Protein AF-A0A4Y2ULQ8-F1 (afdb_monomer_lite)

Secondary structure (DSSP, 8-state):
-HHHHHHHHHHHHHHHHTT--HHHHHHHHHHHHHHTTSS-HHHHHHHHHHHHHHHHHHHHH----HHHHHHHHH-TTT-----GGG---PPPPSSPPPP-PPPPPPPTT-----EEEE----EETTB-TTBBS--SSSS--BGGG-B-SSGGGBPPBTB-SSS--EEHHHHHHHHHHHHHH---SEEEE----S-S-TTS--HHHHHHHHHHHHHHHHHHSTT--EEE---SSSSSS---

Organism: Araneus ventricosus (NCBI:txid182803)

InterPro domains:
  IPR004843 Calcineurin-like, phosphoesterase domain [PF00149] (113-234)
  IPR008139 Saposin B type domain [PS50015] (1-82)
  IPR008139 Saposin B type domain [SM00741] (1-78)
  IPR011001 Saposin-like [SSF47862] (1-73)
  IPR029052 Metallo-dependent phosphatase-like [G3DSA:3.60.21.10] (111-240)
  IPR029052 Metallo-dependent phosphatase-like [SSF56300] (111-235)

pLDDT: mean 92.87, std 6.06, range [46.66, 98.69]

Sequence (240 aa):
MCFVCKFGIALLQHFVETEKPKEEIAHIAYTICSTLKLDSDRVCAGIINLFQDEMMYIFKRTTLGPQEVCGVLMGNECARITSPLHNWTVPLMAFPKPPVQRVLEPLKGAPTLRVLQLSDTHLDPYYLEGANADCKELMCCRIADGPAPTPAQAAGKWGDYRNCDTPLRTLENMLRHITSRHKIDYVLWTGDIPPHDVWNTTKAEQARVLHLVSKILAKHLPGIPVYPALGNHESARINR

Foldseek 3Di:
DLVCQQVLQVVLLVCLVVVPDLVVNLVVQLCCCVVVCVDDSLLSNLLSVLCSVVVSVDSVPDPQHSQQVSCQVPNPVNHDDDDPVVDDDDDDDPDPDDDDDDDDDDDVPPDDAAEAEAEQQAEDQFADFQAFQPLRHQATRGPVRGGHPDPVRTAHPQGDPGRYHGYPVNVLVVLQVDLVPDDHQAYEYEENQHHPSLSDFDLVRLVVSVVVVVVSCCVSVPPHYYDYHYDQNSDSHGDD

Structure (mmCIF, N/CA/C/O backbone):
data_AF-A0A4Y2ULQ8-F1
#
_entry.id   AF-A0A4Y2ULQ8-F1
#
loop_
_atom_site.group_PDB
_atom_site.id
_atom_site.type_symbol
_atom_site.label_atom_id
_atom_site.label_alt_id
_atom_site.label_comp_id
_atom_site.label_asym_id
_atom_site.label_entity_id
_atom_site.label_seq_id
_atom_site.pdbx_PDB_ins_code
_atom_site.Cartn_x
_atom_site.Cartn_y
_atom_site.Cartn_z
_atom_site.occupancy
_atom_site.B_iso_or_equiv
_atom_site.auth_seq_id
_atom_site.auth_comp_id
_atom_site.auth_asym_id
_atom_site.auth_atom_id
_atom_site.pdbx_PDB_model_num
ATOM 1 N N . MET A 1 1 ? 23.207 0.949 -4.967 1.00 77.88 1 MET A N 1
ATOM 2 C CA . MET A 1 1 ? 21.818 1.007 -5.470 1.00 77.88 1 MET A CA 1
ATOM 3 C C . MET A 1 1 ? 21.593 2.147 -6.478 1.00 77.88 1 MET A C 1
ATOM 5 O O . MET A 1 1 ? 21.206 1.855 -7.598 1.00 77.88 1 MET A O 1
ATOM 9 N N . CYS A 1 2 ? 21.928 3.413 -6.175 1.00 86.94 2 CYS A N 1
ATOM 10 C CA . CYS A 1 2 ? 21.721 4.534 -7.118 1.00 86.94 2 CYS A CA 1
ATOM 11 C C . CYS A 1 2 ? 22.416 4.377 -8.491 1.00 86.94 2 CYS A C 1
ATOM 13 O O . CYS A 1 2 ? 21.803 4.625 -9.526 1.00 86.94 2 CYS A O 1
ATOM 15 N N . PHE A 1 3 ? 23.679 3.929 -8.524 1.00 88.50 3 PHE A N 1
ATOM 16 C CA . PHE A 1 3 ? 24.394 3.669 -9.785 1.00 88.50 3 PHE A CA 1
ATOM 17 C C . PHE A 1 3 ? 23.678 2.627 -10.654 1.00 88.50 3 PHE A C 1
ATOM 19 O O . PHE A 1 3 ? 23.500 2.843 -11.848 1.00 88.50 3 PHE A O 1
ATOM 26 N N . VAL A 1 4 ? 23.220 1.535 -10.033 1.00 85.12 4 VAL A N 1
ATOM 27 C CA . VAL A 1 4 ? 22.487 0.456 -10.710 1.00 85.12 4 VAL A CA 1
ATOM 28 C C . VAL A 1 4 ? 21.189 0.990 -11.311 1.00 85.12 4 VAL A C 1
ATOM 30 O O . VAL A 1 4 ? 20.904 0.692 -12.464 1.00 85.12 4 VAL A O 1
ATOM 33 N N . CYS A 1 5 ? 20.461 1.848 -10.584 1.00 86.88 5 CYS A N 1
ATOM 34 C CA . CYS A 1 5 ? 19.285 2.528 -11.127 1.00 86.88 5 CYS A CA 1
ATOM 35 C C . CYS A 1 5 ? 19.643 3.358 -12.366 1.00 86.88 5 CYS A C 1
ATOM 37 O O . CYS A 1 5 ? 19.073 3.144 -13.430 1.00 86.88 5 CYS A O 1
ATOM 39 N N . LYS A 1 6 ? 20.619 4.273 -12.262 1.00 91.00 6 LYS A N 1
ATOM 40 C CA . LYS A 1 6 ? 20.966 5.179 -13.372 1.00 91.00 6 LYS A CA 1
ATOM 41 C C . LYS A 1 6 ? 21.426 4.412 -14.610 1.00 91.00 6 LYS A C 1
ATOM 43 O O . LYS A 1 6 ? 21.016 4.739 -15.718 1.00 91.00 6 LYS A O 1
ATOM 48 N N . PHE A 1 7 ? 22.247 3.384 -14.416 1.00 89.88 7 PHE A N 1
ATOM 49 C CA . PHE A 1 7 ? 22.687 2.513 -15.499 1.00 89.88 7 PHE A CA 1
ATOM 50 C C . PHE A 1 7 ? 21.511 1.750 -16.124 1.00 89.88 7 PHE A C 1
ATOM 52 O O . PHE A 1 7 ? 21.365 1.750 -17.343 1.00 89.88 7 PHE A O 1
ATOM 59 N N . GLY A 1 8 ? 20.644 1.156 -15.299 1.00 87.19 8 GLY A N 1
ATOM 60 C CA . GLY A 1 8 ? 19.470 0.418 -15.765 1.00 87.19 8 GLY A CA 1
ATOM 61 C C . GLY A 1 8 ? 18.499 1.288 -16.563 1.00 87.19 8 GLY A C 1
ATOM 62 O O . GLY A 1 8 ? 18.050 0.873 -17.628 1.00 87.19 8 GLY A O 1
ATOM 63 N N . ILE A 1 9 ? 18.226 2.515 -16.103 1.00 89.81 9 ILE A N 1
ATOM 64 C CA . ILE A 1 9 ? 17.365 3.457 -16.830 1.00 89.81 9 ILE A CA 1
ATOM 65 C C . ILE A 1 9 ? 18.010 3.903 -18.144 1.00 89.81 9 ILE A C 1
ATOM 67 O O . ILE A 1 9 ? 17.333 3.893 -19.166 1.00 89.81 9 ILE A O 1
ATOM 71 N N . ALA A 1 10 ? 19.306 4.229 -18.154 1.00 90.50 10 ALA A N 1
ATOM 72 C CA . ALA A 1 10 ? 20.002 4.599 -19.389 1.00 90.50 10 ALA A CA 1
ATOM 73 C C . ALA A 1 10 ? 19.959 3.468 -20.432 1.00 90.50 10 ALA A C 1
ATOM 75 O O . ALA A 1 10 ? 19.733 3.712 -21.616 1.00 90.50 10 ALA A O 1
ATOM 76 N N . LEU A 1 11 ? 20.131 2.221 -19.983 1.00 88.94 11 LEU A N 1
ATOM 77 C CA . LEU A 1 11 ? 20.038 1.044 -20.841 1.00 88.94 11 LEU A CA 1
ATOM 78 C C . LEU A 1 11 ? 18.615 0.849 -21.388 1.00 88.94 11 LEU A C 1
ATOM 80 O O . LEU A 1 11 ? 18.445 0.610 -22.582 1.00 88.94 11 LEU A O 1
ATOM 84 N N . LEU A 1 12 ? 17.595 0.996 -20.536 1.00 87.56 12 LEU A N 1
ATOM 85 C CA . LEU A 1 12 ? 16.192 0.917 -20.947 1.00 87.56 12 LEU A CA 1
ATOM 86 C C . LEU A 1 12 ? 15.851 1.988 -21.990 1.00 87.56 12 LEU A C 1
ATOM 88 O O . LEU A 1 12 ? 15.231 1.671 -23.000 1.00 87.56 12 LEU A O 1
ATOM 92 N N . GLN A 1 13 ? 16.289 3.232 -21.784 1.00 88.81 13 GLN A N 1
ATOM 93 C CA . GLN A 1 13 ? 16.086 4.315 -22.748 1.00 88.81 13 GLN A CA 1
ATOM 94 C C . GLN A 1 13 ? 16.709 3.992 -24.101 1.00 88.81 13 GLN A C 1
ATOM 96 O O . GLN A 1 13 ? 16.024 4.076 -25.114 1.00 88.81 13 GLN A O 1
ATOM 101 N N . HIS A 1 14 ? 17.961 3.529 -24.111 1.00 90.44 14 HIS A N 1
ATOM 102 C CA . HIS A 1 14 ? 18.630 3.122 -25.342 1.00 90.44 14 HIS A CA 1
ATOM 103 C C . HIS A 1 14 ? 17.848 2.034 -26.094 1.00 90.44 14 HIS A C 1
ATOM 105 O O . HIS A 1 14 ? 17.723 2.080 -27.317 1.00 90.44 14 HIS A O 1
ATOM 111 N N . PHE A 1 15 ? 17.276 1.062 -25.380 1.00 90.31 15 PHE A N 1
ATOM 112 C CA . PHE A 1 15 ? 16.458 0.020 -25.999 1.00 90.31 15 PHE A CA 1
ATOM 113 C C . PHE A 1 15 ? 15.126 0.535 -26.547 1.00 90.31 15 PHE A C 1
ATOM 115 O O . PHE A 1 15 ? 14.694 0.087 -27.608 1.00 90.31 15 PHE A O 1
ATOM 122 N N . VAL A 1 16 ? 14.488 1.483 -25.859 1.00 87.81 16 VAL A N 1
ATOM 123 C CA . VAL A 1 16 ? 13.258 2.127 -26.339 1.00 87.81 16 VAL A CA 1
ATOM 124 C C . VAL A 1 16 ? 13.538 2.970 -27.587 1.00 87.81 16 VAL A C 1
ATOM 126 O O . VAL A 1 16 ? 12.786 2.880 -28.553 1.00 87.81 16 VAL A O 1
ATOM 129 N N . GLU A 1 17 ? 14.626 3.743 -27.592 1.00 88.25 17 GLU A N 1
ATOM 130 C CA . GLU A 1 17 ? 15.050 4.596 -28.715 1.00 88.25 17 GLU A CA 1
ATOM 131 C C . GLU A 1 17 ? 15.463 3.792 -29.953 1.00 88.25 17 GLU A C 1
ATOM 133 O O . GLU A 1 17 ? 15.241 4.229 -31.078 1.00 88.25 17 GLU A O 1
ATOM 138 N N . THR A 1 18 ? 16.037 2.604 -29.755 1.00 90.75 18 THR A N 1
ATOM 139 C CA . THR A 1 18 ? 16.396 1.672 -30.840 1.00 90.75 18 THR A CA 1
ATOM 140 C C . THR A 1 18 ? 15.244 0.749 -31.252 1.00 90.75 18 THR A C 1
ATOM 142 O O . THR A 1 18 ? 15.464 -0.205 -31.995 1.00 90.75 18 THR A O 1
ATOM 145 N N . GLU A 1 19 ? 14.023 1.027 -30.777 1.00 89.81 19 GLU A N 1
ATOM 146 C CA . GLU A 1 19 ? 12.791 0.288 -31.081 1.00 89.81 19 GLU A CA 1
ATOM 147 C C . GLU A 1 19 ? 12.891 -1.228 -30.845 1.00 89.81 19 GLU A C 1
ATOM 149 O O . GLU A 1 19 ? 12.269 -2.030 -31.549 1.00 89.81 19 GLU A O 1
ATOM 154 N N . LYS A 1 20 ? 13.650 -1.650 -29.824 1.00 91.44 20 LYS A N 1
ATOM 155 C CA . LYS A 1 20 ? 13.721 -3.070 -29.474 1.00 91.44 20 LYS A CA 1
ATOM 156 C C . LYS A 1 20 ? 12.337 -3.617 -29.097 1.00 91.44 20 LYS A C 1
ATOM 158 O O . LYS A 1 20 ? 11.563 -2.924 -28.424 1.00 91.44 20 LYS A O 1
ATOM 163 N N . PRO A 1 21 ? 12.024 -4.873 -29.472 1.00 92.06 21 PRO A N 1
ATOM 164 C CA . PRO A 1 21 ? 10.795 -5.531 -29.050 1.00 92.06 21 PRO A CA 1
ATOM 165 C C . PRO A 1 21 ? 10.660 -5.531 -27.526 1.00 92.06 21 PRO A C 1
ATOM 167 O O . PRO A 1 21 ? 11.628 -5.769 -26.800 1.00 92.06 21 PRO A O 1
ATOM 170 N N . LYS A 1 22 ? 9.441 -5.301 -27.034 1.00 90.00 22 LYS A N 1
ATOM 171 C CA . LYS A 1 22 ? 9.144 -5.254 -25.594 1.00 90.00 22 LYS A CA 1
ATOM 172 C C . LYS A 1 22 ? 9.565 -6.548 -24.896 1.00 90.00 22 LYS A C 1
ATOM 174 O O . LYS A 1 22 ? 10.113 -6.511 -23.801 1.00 90.00 22 LYS A O 1
ATOM 179 N N . GLU A 1 23 ? 9.334 -7.676 -25.551 1.00 91.88 23 GLU A N 1
ATOM 180 C CA . GLU A 1 23 ? 9.640 -9.013 -25.055 1.00 91.88 23 GLU A CA 1
ATOM 181 C C . GLU A 1 23 ? 11.154 -9.201 -24.863 1.00 91.88 23 GLU A C 1
ATOM 183 O O . GLU A 1 23 ? 11.585 -9.803 -23.880 1.00 91.88 23 GLU A O 1
ATOM 188 N N . GLU A 1 24 ? 11.972 -8.624 -25.750 1.00 92.81 24 GLU A N 1
ATOM 189 C CA . GLU A 1 24 ? 13.434 -8.640 -25.629 1.00 92.81 24 GLU A CA 1
ATOM 190 C C . GLU A 1 24 ? 13.895 -7.774 -24.447 1.00 92.81 24 GLU A C 1
ATOM 192 O O . GLU A 1 24 ? 14.729 -8.202 -23.648 1.00 92.81 24 GLU A O 1
ATOM 197 N N . ILE A 1 25 ? 13.304 -6.586 -24.277 1.00 91.62 25 ILE A N 1
ATOM 198 C CA . ILE A 1 25 ? 13.587 -5.690 -23.144 1.00 91.62 25 ILE A CA 1
ATOM 199 C C . ILE A 1 25 ? 13.224 -6.366 -21.814 1.00 91.62 25 ILE A C 1
ATOM 201 O O . ILE A 1 25 ? 14.023 -6.347 -20.876 1.00 91.62 25 ILE A O 1
ATOM 205 N N . ALA A 1 26 ? 12.053 -7.002 -21.740 1.00 92.75 26 ALA A N 1
ATOM 206 C CA . ALA A 1 26 ? 11.606 -7.752 -20.570 1.00 92.75 26 ALA A CA 1
ATOM 207 C C . ALA A 1 26 ? 12.563 -8.912 -20.240 1.00 92.75 26 ALA A C 1
ATOM 209 O O . ALA A 1 26 ? 12.948 -9.086 -19.083 1.00 92.75 26 ALA A O 1
ATOM 210 N N . HIS A 1 27 ? 13.013 -9.663 -21.251 1.00 93.31 27 HIS A N 1
ATOM 211 C CA . HIS A 1 27 ? 13.979 -10.747 -21.071 1.00 93.31 27 HIS A CA 1
ATOM 212 C C . HIS A 1 27 ? 15.336 -10.246 -20.547 1.00 93.31 27 HIS A C 1
ATOM 214 O O . HIS A 1 27 ? 15.923 -10.853 -19.646 1.00 93.31 27 HIS A O 1
ATOM 220 N N . ILE A 1 28 ? 15.837 -9.122 -21.069 1.00 91.06 28 ILE A N 1
ATOM 221 C CA . ILE A 1 28 ? 17.086 -8.512 -20.589 1.00 91.06 28 ILE A CA 1
ATOM 222 C C . ILE A 1 28 ? 16.929 -8.044 -19.138 1.00 91.06 28 ILE A C 1
ATOM 224 O O . ILE A 1 28 ? 17.785 -8.349 -18.306 1.00 91.06 28 ILE A O 1
ATOM 228 N N . ALA A 1 29 ? 15.827 -7.364 -18.809 1.00 91.00 29 ALA A N 1
ATOM 229 C CA . ALA A 1 29 ? 15.541 -6.937 -17.441 1.00 91.00 29 ALA A CA 1
ATOM 230 C C . ALA A 1 29 ? 15.490 -8.131 -16.471 1.00 91.00 29 ALA A C 1
ATOM 232 O O . ALA A 1 29 ? 16.064 -8.067 -15.382 1.00 91.00 29 ALA A O 1
ATOM 233 N N . TYR A 1 30 ? 14.878 -9.243 -16.890 1.00 93.62 30 TYR A N 1
ATOM 234 C CA . TYR A 1 30 ? 14.789 -10.467 -16.091 1.00 93.62 30 TYR A CA 1
ATOM 235 C C . TYR A 1 30 ? 16.169 -11.077 -15.867 1.00 93.62 30 TYR A C 1
ATOM 237 O O . TYR A 1 30 ? 16.540 -11.376 -14.732 1.00 93.62 30 TYR A O 1
ATOM 245 N N . THR A 1 31 ? 16.964 -11.171 -16.934 1.00 91.75 31 THR A N 1
ATOM 246 C CA . THR A 1 31 ? 18.334 -11.689 -16.878 1.00 91.75 31 THR A CA 1
ATOM 247 C C . THR A 1 31 ? 19.188 -10.875 -15.908 1.00 91.75 31 THR A C 1
ATOM 249 O O . THR A 1 31 ? 19.909 -11.453 -15.099 1.00 91.75 31 THR A O 1
ATOM 252 N N . ILE A 1 32 ? 19.084 -9.541 -15.938 1.00 89.12 32 ILE A N 1
ATOM 253 C CA . ILE A 1 32 ? 19.795 -8.657 -15.004 1.00 89.12 32 ILE A CA 1
ATOM 254 C C . ILE A 1 32 ? 19.333 -8.914 -13.565 1.00 89.12 32 ILE A C 1
ATOM 256 O O . ILE A 1 32 ? 20.174 -9.087 -12.684 1.00 89.12 32 ILE A O 1
ATOM 260 N N . CYS A 1 33 ? 18.019 -8.967 -13.329 1.00 90.56 33 CYS A N 1
ATOM 261 C CA . CYS A 1 33 ? 17.444 -9.176 -12.000 1.00 90.56 33 CYS A CA 1
ATOM 262 C C . CYS A 1 33 ? 17.912 -10.499 -11.372 1.00 90.56 33 CYS A C 1
ATOM 264 O O . CYS A 1 33 ? 18.443 -10.498 -10.258 1.00 90.56 33 CYS A O 1
ATOM 266 N N . SER A 1 34 ? 17.804 -11.598 -12.126 1.00 90.75 34 SER A N 1
ATOM 267 C CA . SER A 1 34 ? 18.199 -12.941 -11.688 1.00 90.75 34 SER A CA 1
ATOM 268 C C . SER A 1 34 ? 19.723 -13.071 -11.528 1.00 90.75 34 SER A C 1
ATOM 270 O O . SER A 1 34 ? 20.211 -13.509 -10.486 1.00 90.75 34 SER A O 1
ATOM 272 N N . THR A 1 35 ? 20.516 -12.586 -12.496 1.00 89.75 35 THR A N 1
ATOM 273 C CA . THR A 1 35 ? 21.992 -12.694 -12.455 1.00 89.75 35 THR A CA 1
ATOM 274 C C . THR A 1 35 ? 22.602 -11.894 -11.305 1.00 89.75 35 THR A C 1
ATOM 276 O O . THR A 1 35 ? 23.536 -12.358 -10.650 1.00 89.75 35 THR A O 1
ATOM 279 N N . LEU A 1 36 ? 22.078 -10.694 -11.039 1.00 88.00 36 LEU A N 1
ATOM 280 C CA . LEU A 1 36 ? 22.536 -9.851 -9.933 1.00 88.00 36 LEU A CA 1
ATOM 281 C C . LEU A 1 36 ? 21.927 -10.249 -8.583 1.00 88.00 36 LEU A C 1
ATOM 283 O O . LEU A 1 36 ? 22.287 -9.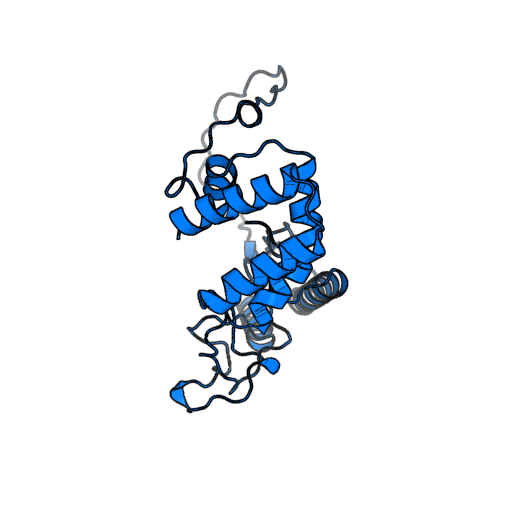644 -7.574 1.00 88.00 36 LEU A O 1
ATOM 287 N N . LYS A 1 37 ? 21.038 -11.254 -8.556 1.00 88.94 37 LYS A N 1
ATOM 288 C CA . LYS A 1 37 ? 20.321 -11.716 -7.361 1.00 88.94 37 LYS A CA 1
ATOM 289 C C . LYS A 1 37 ? 19.643 -10.564 -6.620 1.00 88.94 37 LYS A C 1
ATOM 291 O O . LYS A 1 37 ? 19.793 -10.427 -5.407 1.00 88.94 37 LYS A O 1
ATOM 296 N N . LEU A 1 38 ? 18.955 -9.704 -7.375 1.00 87.62 38 LEU A N 1
ATOM 297 C CA . LEU A 1 38 ? 18.217 -8.584 -6.788 1.00 87.62 38 LEU A CA 1
ATOM 298 C C . LEU A 1 38 ? 17.011 -9.077 -5.985 1.00 87.62 38 LEU A C 1
ATOM 300 O O . LEU A 1 38 ? 16.700 -8.480 -4.961 1.00 87.62 38 LEU A O 1
ATOM 304 N N . ASP A 1 39 ? 16.378 -10.158 -6.445 1.00 91.38 39 ASP A N 1
ATOM 305 C CA . ASP A 1 39 ? 15.346 -10.906 -5.729 1.00 91.38 39 ASP A CA 1
ATOM 306 C C . ASP A 1 39 ? 15.253 -12.340 -6.299 1.00 91.38 39 ASP A C 1
ATOM 308 O O . ASP A 1 39 ? 16.087 -12.737 -7.122 1.00 91.38 39 ASP A O 1
ATOM 312 N N . SER A 1 40 ? 14.266 -13.131 -5.870 1.00 92.69 40 SER A N 1
ATOM 313 C CA . SER A 1 40 ? 14.000 -14.462 -6.415 1.00 92.69 40 SER A CA 1
ATOM 314 C C . SER A 1 40 ? 13.511 -14.402 -7.866 1.00 92.69 40 SER A C 1
ATOM 316 O O . SER A 1 40 ? 12.940 -13.406 -8.320 1.00 92.69 40 SER A O 1
ATOM 318 N N . ASP A 1 41 ? 13.671 -15.505 -8.604 1.00 93.50 41 ASP A N 1
ATOM 319 C CA . ASP A 1 41 ? 13.198 -15.599 -9.992 1.00 93.50 41 ASP A CA 1
ATOM 320 C C . ASP A 1 41 ? 11.697 -15.307 -10.117 1.00 93.50 41 ASP A C 1
ATOM 322 O O . ASP A 1 41 ? 11.267 -14.662 -11.077 1.00 93.50 41 ASP A O 1
ATOM 326 N N . ARG A 1 42 ? 10.905 -15.730 -9.122 1.00 93.75 42 ARG A N 1
ATOM 327 C CA . ARG A 1 42 ? 9.463 -15.474 -9.051 1.00 93.75 42 ARG A CA 1
ATOM 328 C C . ARG A 1 42 ? 9.171 -13.979 -8.964 1.00 93.75 42 ARG A C 1
ATOM 330 O O . ARG A 1 42 ? 8.322 -13.486 -9.707 1.00 93.75 42 ARG A O 1
ATOM 337 N N . VAL A 1 43 ? 9.852 -13.271 -8.067 1.00 94.12 43 VAL A N 1
ATOM 338 C CA . VAL A 1 43 ? 9.643 -11.834 -7.853 1.00 94.12 43 VAL A CA 1
ATOM 339 C C . VAL A 1 43 ? 10.136 -11.039 -9.057 1.00 94.12 43 VAL A C 1
ATOM 341 O O . VAL A 1 43 ? 9.397 -10.204 -9.577 1.00 94.12 43 VAL A O 1
ATOM 344 N N . CYS A 1 44 ? 11.331 -11.352 -9.567 1.00 94.50 44 CYS A N 1
ATOM 345 C CA . CYS A 1 44 ? 11.878 -10.740 -10.778 1.00 94.50 44 CYS A CA 1
ATOM 346 C C . CYS A 1 44 ? 10.909 -10.867 -11.962 1.00 94.50 44 CYS A C 1
ATOM 348 O O . CYS A 1 44 ? 10.576 -9.868 -12.605 1.00 94.50 44 CYS A O 1
ATOM 350 N N . ALA A 1 45 ? 10.419 -12.081 -12.236 1.00 95.00 45 ALA A N 1
ATOM 351 C CA . ALA A 1 45 ? 9.467 -12.319 -13.315 1.00 95.00 45 ALA A CA 1
ATOM 352 C C . ALA A 1 45 ? 8.141 -11.575 -13.087 1.00 95.00 45 ALA A C 1
ATOM 354 O O . ALA A 1 45 ? 7.614 -10.969 -14.021 1.00 95.00 45 ALA A O 1
ATOM 355 N N . GLY A 1 46 ? 7.625 -11.581 -11.853 1.00 94.00 46 GLY A N 1
ATOM 356 C CA . GLY A 1 46 ? 6.376 -10.914 -11.486 1.00 94.00 46 GLY A CA 1
ATOM 357 C C . GLY A 1 46 ? 6.415 -9.401 -11.703 1.00 94.00 46 GLY A C 1
ATOM 358 O O . GLY A 1 46 ? 5.565 -8.861 -12.412 1.00 94.00 46 GLY A O 1
ATOM 359 N N . ILE A 1 47 ? 7.446 -8.723 -11.182 1.00 92.62 47 ILE A N 1
ATOM 360 C CA . ILE A 1 47 ? 7.635 -7.273 -11.361 1.00 92.62 47 ILE A CA 1
ATOM 361 C C . ILE A 1 47 ? 7.714 -6.919 -12.844 1.00 92.62 47 ILE A C 1
ATOM 363 O O . ILE A 1 47 ? 6.999 -6.038 -13.317 1.00 92.62 47 ILE A O 1
ATOM 367 N N . ILE A 1 48 ? 8.564 -7.610 -13.602 1.00 93.38 48 ILE A N 1
ATOM 368 C CA . ILE A 1 48 ? 8.763 -7.288 -15.017 1.00 93.38 48 ILE A CA 1
ATOM 369 C C . ILE A 1 48 ? 7.470 -7.500 -15.792 1.00 93.38 48 ILE A C 1
ATOM 371 O O . ILE A 1 48 ? 7.070 -6.630 -16.564 1.00 93.38 48 ILE A O 1
ATOM 375 N N . ASN A 1 49 ? 6.780 -8.615 -15.548 1.00 92.94 49 ASN A N 1
ATOM 376 C CA . ASN A 1 49 ? 5.530 -8.905 -16.226 1.00 92.94 49 ASN A CA 1
ATOM 377 C C . ASN A 1 49 ? 4.451 -7.851 -15.933 1.00 92.94 49 ASN A C 1
ATOM 379 O O . ASN A 1 49 ? 3.703 -7.477 -16.834 1.00 92.94 49 ASN A O 1
ATOM 383 N N . LEU A 1 50 ? 4.393 -7.360 -14.693 1.00 91.81 50 LEU A N 1
ATOM 384 C CA . LEU A 1 50 ? 3.388 -6.401 -14.245 1.00 91.81 50 LEU A CA 1
ATOM 385 C C . LEU A 1 50 ? 3.637 -4.970 -14.748 1.00 91.81 50 LEU A C 1
ATOM 387 O O . LEU A 1 50 ? 2.670 -4.254 -15.025 1.00 91.81 50 LEU A O 1
ATOM 391 N N . PHE A 1 51 ? 4.905 -4.554 -14.839 1.00 90.50 51 PHE A N 1
ATOM 392 C CA . PHE A 1 51 ? 5.300 -3.167 -15.117 1.00 90.50 51 PHE A CA 1
ATOM 393 C C . PHE A 1 51 ? 5.794 -2.911 -16.546 1.00 90.50 51 PHE A C 1
ATOM 395 O O . PHE A 1 51 ? 5.885 -1.747 -16.938 1.00 90.50 51 PHE A O 1
ATOM 402 N N . GLN A 1 52 ? 6.119 -3.945 -17.333 1.00 90.25 52 GLN A N 1
ATOM 403 C CA . GLN A 1 52 ? 6.687 -3.775 -18.681 1.00 90.25 52 GLN A CA 1
ATOM 404 C C . GLN A 1 52 ? 5.860 -2.835 -19.571 1.00 90.25 52 GLN A C 1
ATOM 406 O O . GLN A 1 52 ? 6.426 -1.961 -20.224 1.00 90.25 52 GLN A O 1
ATOM 411 N N . ASP A 1 53 ? 4.532 -2.959 -19.579 1.00 90.25 53 ASP A N 1
ATOM 412 C CA . ASP A 1 53 ? 3.674 -2.184 -20.480 1.00 90.25 53 ASP A CA 1
ATOM 413 C C . ASP A 1 53 ? 3.641 -0.699 -20.097 1.00 90.25 53 ASP A C 1
ATOM 415 O O . ASP A 1 53 ? 3.794 0.173 -20.954 1.00 90.25 53 ASP A O 1
ATOM 419 N N . GLU A 1 54 ? 3.500 -0.398 -18.806 1.00 88.94 54 GLU A N 1
ATOM 420 C CA . GLU A 1 54 ? 3.497 0.965 -18.272 1.00 88.94 54 GLU A CA 1
ATOM 421 C C . GLU A 1 54 ? 4.850 1.640 -18.443 1.00 88.94 54 GLU A C 1
ATOM 423 O O . GLU A 1 54 ? 4.906 2.800 -18.848 1.00 88.94 54 GLU A O 1
ATOM 428 N N . MET A 1 55 ? 5.938 0.915 -18.183 1.00 87.19 55 MET A N 1
ATOM 429 C CA . MET A 1 55 ? 7.285 1.442 -18.372 1.00 87.19 55 MET A CA 1
ATOM 430 C C . MET A 1 55 ? 7.511 1.797 -19.841 1.00 87.19 55 MET A C 1
ATOM 432 O O . MET A 1 55 ? 7.910 2.922 -20.143 1.00 87.19 55 MET A O 1
ATOM 436 N N . MET A 1 56 ? 7.158 0.906 -20.772 1.00 88.81 56 MET A N 1
ATOM 437 C CA . MET A 1 56 ? 7.251 1.206 -22.203 1.00 88.81 56 MET A CA 1
ATOM 438 C C . MET A 1 56 ? 6.353 2.380 -22.607 1.00 88.81 56 MET A C 1
ATOM 440 O O . MET A 1 56 ? 6.761 3.216 -23.411 1.00 88.81 56 MET A O 1
ATOM 444 N N . TYR A 1 57 ? 5.145 2.477 -22.050 1.00 89.69 57 TYR A N 1
ATOM 445 C CA . TYR A 1 57 ? 4.243 3.598 -22.300 1.00 89.69 57 TYR A CA 1
ATOM 446 C C . TYR A 1 57 ? 4.836 4.937 -21.832 1.00 89.69 57 TYR A C 1
ATOM 448 O O . TYR A 1 57 ? 4.779 5.918 -22.577 1.00 89.69 57 TYR A O 1
ATOM 45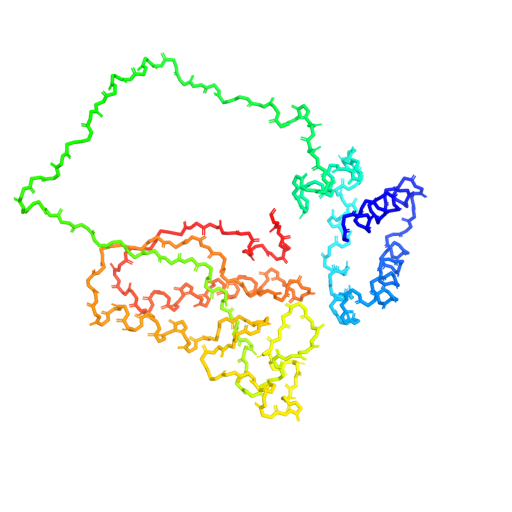6 N N . ILE A 1 58 ? 5.423 4.976 -20.631 1.00 88.38 58 ILE A N 1
ATOM 457 C CA . ILE A 1 58 ? 6.044 6.175 -20.052 1.00 88.38 58 ILE A CA 1
ATOM 458 C C . ILE A 1 58 ? 7.257 6.595 -20.882 1.00 88.38 58 ILE A C 1
ATOM 460 O O . ILE A 1 58 ? 7.310 7.740 -21.333 1.00 88.38 58 ILE A O 1
ATOM 464 N N . PHE A 1 59 ? 8.203 5.690 -21.147 1.00 87.81 59 PHE A N 1
ATOM 465 C CA . PHE A 1 59 ? 9.434 6.031 -21.870 1.00 87.81 59 PHE A CA 1
ATOM 466 C C . PHE A 1 59 ? 9.198 6.394 -23.341 1.00 87.81 59 PHE A C 1
ATOM 468 O O . PHE A 1 59 ? 9.949 7.187 -23.894 1.00 87.81 59 PHE A O 1
ATOM 475 N N . LYS A 1 60 ? 8.122 5.905 -23.971 1.00 87.62 60 LYS A N 1
ATOM 476 C CA . LYS A 1 60 ? 7.727 6.343 -25.324 1.00 87.62 60 LYS A CA 1
ATOM 477 C C . LYS A 1 60 ? 7.108 7.743 -25.370 1.00 87.62 60 LYS A C 1
ATOM 479 O O . LYS A 1 60 ? 6.979 8.311 -26.450 1.00 87.62 60 LYS A O 1
ATOM 484 N N . ARG A 1 61 ? 6.649 8.280 -24.236 1.00 88.69 61 ARG A N 1
ATOM 485 C CA . ARG A 1 61 ? 5.870 9.534 -24.165 1.00 88.69 61 ARG A CA 1
ATOM 486 C C . ARG A 1 61 ? 6.511 10.612 -23.306 1.00 88.69 61 ARG A C 1
ATOM 488 O O . ARG A 1 61 ? 5.965 11.706 -23.197 1.00 88.69 61 ARG A O 1
ATOM 495 N N . THR A 1 62 ? 7.638 10.306 -22.683 1.00 83.25 62 THR A N 1
ATOM 496 C CA . THR A 1 62 ? 8.354 11.218 -21.800 1.00 83.25 62 THR A CA 1
ATOM 497 C C . THR A 1 62 ? 9.834 11.202 -22.143 1.00 83.25 62 THR A C 1
ATOM 499 O O . THR A 1 62 ? 10.363 10.202 -22.613 1.00 83.25 62 THR A O 1
ATOM 502 N N . THR A 1 63 ? 10.511 12.316 -21.892 1.00 81.75 63 THR A N 1
ATOM 503 C CA . THR A 1 63 ? 11.958 12.464 -22.087 1.00 81.75 63 THR A CA 1
ATOM 504 C C . THR A 1 63 ? 12.676 12.463 -20.738 1.00 81.75 63 THR A C 1
ATOM 506 O O . THR A 1 63 ? 13.499 13.335 -20.475 1.00 81.75 63 THR A O 1
ATOM 509 N N . LEU A 1 64 ? 12.301 11.540 -19.845 1.00 82.00 64 LEU A N 1
ATOM 510 C CA . LEU A 1 64 ? 12.851 11.473 -18.489 1.00 82.00 64 LEU A CA 1
ATOM 511 C C . LEU A 1 64 ? 14.251 10.865 -18.510 1.00 82.00 64 LEU A C 1
ATOM 513 O O . LEU A 1 64 ? 14.402 9.693 -18.837 1.00 82.00 64 LEU A O 1
ATOM 517 N N . GLY A 1 65 ? 15.269 11.627 -18.124 1.00 87.00 65 GLY A N 1
ATOM 518 C CA . GLY A 1 65 ? 16.639 11.132 -18.022 1.00 87.00 65 GLY A CA 1
ATOM 519 C C . GLY A 1 65 ? 16.857 10.194 -16.822 1.00 87.00 65 GLY A C 1
ATOM 520 O O . GLY A 1 65 ? 16.091 10.223 -15.854 1.00 87.00 65 GLY A O 1
ATOM 521 N N . PRO A 1 66 ? 17.964 9.425 -16.788 1.00 89.38 66 PRO A N 1
ATOM 522 C CA . PRO A 1 66 ? 18.262 8.512 -15.681 1.00 89.38 66 PRO A CA 1
ATOM 523 C C . PRO A 1 66 ? 18.368 9.208 -14.323 1.00 89.38 66 PRO A C 1
ATOM 525 O O . PRO A 1 66 ? 18.060 8.619 -13.291 1.00 89.38 66 PRO A O 1
ATOM 528 N N . GLN A 1 67 ? 18.803 10.472 -14.303 1.00 89.56 67 GLN A N 1
ATOM 529 C CA . GLN A 1 67 ? 18.845 11.263 -13.075 1.00 89.56 67 GLN A CA 1
ATOM 530 C C . GLN A 1 67 ? 17.443 11.589 -12.559 1.00 89.56 67 GLN A C 1
ATOM 532 O O . GLN A 1 67 ? 17.204 11.459 -11.366 1.00 89.56 67 GLN A O 1
ATOM 537 N N . GLU A 1 68 ? 16.518 11.976 -13.434 1.00 88.19 68 GLU A N 1
ATOM 538 C CA . GLU A 1 68 ? 15.154 12.329 -13.038 1.00 88.19 68 GLU A CA 1
ATOM 539 C C . GLU A 1 68 ? 14.414 11.095 -12.531 1.00 88.19 68 GLU A C 1
ATOM 541 O O . GLU A 1 68 ? 13.905 11.108 -11.414 1.00 88.19 68 GLU A O 1
ATOM 546 N N . VAL A 1 69 ? 14.448 9.996 -13.293 1.00 88.00 69 VAL A N 1
ATOM 547 C CA . VAL A 1 69 ? 13.788 8.740 -12.908 1.00 88.00 69 VAL A CA 1
ATOM 548 C C . VAL A 1 69 ? 14.335 8.219 -11.580 1.00 88.00 69 VAL A C 1
ATOM 550 O O . VAL A 1 69 ? 13.571 7.938 -10.659 1.00 88.00 69 VAL A O 1
ATOM 553 N N . CYS A 1 70 ? 15.658 8.136 -11.428 1.00 89.38 70 CYS A N 1
ATOM 554 C CA . CYS A 1 70 ? 16.244 7.626 -10.190 1.00 89.38 70 CYS A CA 1
ATOM 555 C C . CYS A 1 70 ? 16.124 8.605 -9.017 1.00 89.38 70 CYS A C 1
ATOM 557 O O . CYS A 1 70 ? 16.087 8.164 -7.871 1.00 89.38 70 CYS A O 1
ATOM 559 N N . GLY A 1 71 ? 16.036 9.911 -9.279 1.00 89.62 71 GLY A N 1
ATOM 560 C CA . GLY A 1 71 ? 15.710 10.911 -8.265 1.00 89.62 71 GLY A CA 1
ATOM 561 C C . GLY A 1 71 ? 14.279 10.760 -7.749 1.00 89.62 71 GLY A C 1
ATOM 562 O O . GLY A 1 71 ? 14.060 10.878 -6.548 1.00 89.62 71 GLY A O 1
ATOM 563 N N . VAL A 1 72 ? 13.319 10.431 -8.625 1.00 85.50 72 VAL A N 1
ATOM 564 C CA . VAL A 1 72 ? 11.926 10.154 -8.226 1.00 85.50 72 VAL A CA 1
ATOM 565 C C . VAL A 1 72 ? 11.859 8.868 -7.403 1.00 85.50 72 VAL A C 1
ATOM 567 O O . VAL A 1 72 ? 11.306 8.867 -6.310 1.00 85.50 72 VAL A O 1
ATOM 570 N N . LEU A 1 73 ? 12.472 7.782 -7.883 1.00 83.31 73 LEU A N 1
ATOM 571 C CA . LEU A 1 73 ? 12.360 6.461 -7.251 1.00 83.31 73 LEU A CA 1
ATOM 572 C C . LEU A 1 73 ? 13.134 6.337 -5.929 1.00 83.31 73 LEU A C 1
ATOM 574 O O . LEU A 1 73 ? 12.714 5.627 -5.011 1.00 83.31 73 LEU A O 1
ATOM 578 N N . MET A 1 74 ? 14.297 6.986 -5.839 1.00 85.81 74 MET A N 1
ATOM 579 C CA . MET A 1 74 ? 15.237 6.814 -4.726 1.00 85.81 74 MET A CA 1
ATOM 580 C C . MET A 1 74 ? 15.466 8.089 -3.911 1.00 85.81 74 MET A C 1
ATOM 582 O O . MET A 1 74 ? 16.251 8.078 -2.964 1.00 85.81 74 MET A O 1
ATOM 586 N N . GLY A 1 75 ? 14.794 9.183 -4.266 1.00 85.31 75 GLY A N 1
ATOM 587 C CA . GLY A 1 75 ? 14.911 10.468 -3.597 1.00 85.31 75 GLY A CA 1
ATOM 588 C C . GLY A 1 75 ? 16.190 11.242 -3.929 1.00 85.31 75 GLY A C 1
ATOM 589 O O . GLY A 1 75 ? 17.049 10.840 -4.724 1.00 85.31 75 GLY A O 1
ATOM 590 N N . ASN A 1 76 ? 16.325 12.383 -3.250 1.00 85.75 76 ASN A N 1
ATOM 591 C CA . ASN A 1 76 ? 17.383 13.368 -3.487 1.00 85.75 76 ASN A CA 1
ATOM 592 C C . ASN A 1 76 ? 18.807 12.846 -3.233 1.00 85.75 76 ASN A C 1
ATOM 594 O O . ASN A 1 76 ? 19.759 13.449 -3.726 1.00 85.75 76 ASN A O 1
ATOM 598 N N . GLU A 1 77 ? 18.964 11.747 -2.489 1.00 86.06 77 GLU A N 1
ATOM 599 C CA . GLU A 1 77 ? 20.265 11.104 -2.268 1.00 86.06 77 GLU A CA 1
ATOM 600 C C . GLU A 1 77 ? 20.838 10.493 -3.550 1.00 86.06 77 GLU A C 1
ATOM 602 O O . GLU A 1 77 ? 22.056 10.428 -3.716 1.00 86.06 77 GLU A O 1
ATOM 607 N N . CYS A 1 78 ? 19.980 10.063 -4.482 1.00 89.88 78 CYS A N 1
ATOM 608 C CA . CYS A 1 78 ? 20.439 9.518 -5.753 1.00 89.88 78 CYS A CA 1
ATOM 609 C C . CYS A 1 78 ? 20.622 10.602 -6.821 1.00 89.88 78 CYS A C 1
ATOM 611 O O . CYS A 1 78 ? 21.635 10.627 -7.535 1.00 89.88 78 CYS A O 1
ATOM 613 N N . ALA A 1 79 ? 19.643 11.493 -6.956 1.00 88.38 79 ALA A N 1
ATOM 614 C CA . ALA A 1 79 ? 19.698 12.627 -7.867 1.00 88.38 79 ALA A CA 1
ATOM 615 C C . ALA A 1 79 ? 18.683 13.693 -7.449 1.00 88.38 79 ALA A C 1
ATOM 617 O O . ALA A 1 79 ? 17.550 13.379 -7.094 1.00 88.38 79 ALA A O 1
ATOM 618 N N . ARG A 1 80 ? 19.080 14.965 -7.534 1.00 84.31 80 ARG A N 1
ATOM 619 C CA . ARG A 1 80 ? 18.146 16.085 -7.394 1.00 84.31 80 ARG A CA 1
ATOM 620 C C . ARG A 1 80 ? 17.409 16.276 -8.708 1.00 84.31 80 ARG A C 1
ATOM 622 O O . ARG A 1 80 ? 18.040 16.489 -9.739 1.00 84.31 80 ARG A O 1
ATOM 629 N N . ILE A 1 81 ? 16.085 16.221 -8.656 1.00 80.25 81 ILE A N 1
ATOM 630 C CA . ILE A 1 81 ? 15.247 16.435 -9.832 1.00 80.25 81 ILE A CA 1
ATOM 631 C C . ILE A 1 81 ? 15.078 17.939 -10.040 1.00 80.25 81 ILE A C 1
ATOM 633 O O . ILE A 1 81 ? 14.579 18.641 -9.161 1.00 80.25 81 ILE A O 1
ATOM 637 N N . THR A 1 82 ? 15.448 18.431 -11.218 1.00 74.12 82 THR A N 1
ATOM 638 C CA . THR A 1 82 ? 15.167 19.805 -11.643 1.00 74.12 82 THR A CA 1
ATOM 639 C C . THR A 1 82 ? 14.373 19.756 -12.940 1.00 74.12 82 THR A C 1
ATOM 641 O O . THR A 1 82 ? 14.954 19.559 -14.001 1.00 74.12 82 THR A O 1
ATOM 644 N N . SER A 1 83 ? 13.051 19.927 -12.859 1.00 73.12 83 SER A N 1
ATOM 645 C CA . SER A 1 83 ? 12.178 19.976 -14.035 1.00 73.12 83 SER A CA 1
ATOM 646 C C . SER A 1 83 ? 11.363 21.269 -14.036 1.00 73.12 83 SER A C 1
ATOM 648 O O . SER A 1 83 ? 10.734 21.578 -13.019 1.00 73.12 83 SER A O 1
ATOM 650 N N . PRO A 1 84 ? 11.310 22.015 -15.156 1.00 77.75 84 PRO A N 1
ATOM 651 C CA . PRO A 1 84 ? 10.409 23.156 -15.300 1.00 77.75 84 PRO A CA 1
ATOM 652 C C . PRO A 1 84 ? 8.939 22.790 -15.052 1.00 77.75 84 PRO A C 1
ATOM 654 O O . PRO A 1 84 ? 8.188 23.617 -14.549 1.00 77.75 84 PRO A O 1
ATOM 657 N N . LEU A 1 85 ? 8.544 21.540 -15.329 1.00 79.06 85 LEU A N 1
ATOM 658 C CA . LEU A 1 85 ? 7.185 21.036 -15.090 1.00 79.06 85 LEU A CA 1
ATOM 659 C C . LEU A 1 85 ? 6.825 20.967 -13.600 1.00 79.06 85 LEU A C 1
ATOM 661 O O . LEU A 1 85 ? 5.650 20.995 -13.249 1.00 79.06 85 LEU A O 1
ATOM 665 N N . HIS A 1 86 ? 7.821 20.889 -12.715 1.00 80.62 86 HIS A N 1
ATOM 666 C CA . HIS A 1 86 ? 7.600 20.892 -11.268 1.00 80.62 86 HIS A CA 1
ATOM 667 C C . HIS A 1 86 ? 7.444 22.307 -10.698 1.00 80.62 86 HIS A C 1
ATOM 669 O O . HIS A 1 86 ? 7.044 22.453 -9.546 1.00 80.62 86 HIS A O 1
ATOM 675 N N . ASN A 1 87 ? 7.736 23.348 -11.484 1.00 86.56 87 ASN A N 1
ATOM 676 C CA . ASN A 1 87 ? 7.599 24.735 -11.062 1.00 86.56 87 ASN A CA 1
ATOM 677 C C . ASN A 1 87 ? 6.261 25.310 -11.541 1.00 86.56 87 ASN A C 1
ATOM 679 O O . ASN A 1 87 ? 6.180 25.981 -12.569 1.00 86.56 87 ASN A O 1
ATOM 683 N N . TRP A 1 88 ? 5.204 25.020 -10.790 1.00 89.56 88 TRP A N 1
ATOM 684 C CA . TRP A 1 88 ? 3.855 25.508 -11.051 1.00 89.56 88 TRP A CA 1
ATOM 685 C C . TRP A 1 88 ? 3.303 26.230 -9.824 1.00 89.56 88 TRP A C 1
ATOM 687 O O . TRP A 1 88 ? 3.706 25.984 -8.687 1.00 89.56 88 TRP A O 1
ATOM 697 N N . THR A 1 89 ? 2.368 27.144 -10.062 1.00 92.50 89 THR A N 1
ATOM 698 C CA . THR A 1 89 ? 1.677 27.891 -9.012 1.00 92.50 89 THR A CA 1
ATOM 699 C C . THR A 1 89 ? 0.177 27.673 -9.130 1.00 92.50 89 THR A C 1
ATOM 701 O O . THR A 1 89 ? -0.364 27.522 -10.225 1.00 92.50 89 THR A O 1
ATOM 704 N N . VAL A 1 90 ? -0.508 27.655 -7.987 1.00 92.44 90 VAL A N 1
ATOM 705 C CA . VAL A 1 90 ? -1.973 27.678 -7.947 1.00 92.44 90 VAL A CA 1
ATOM 706 C C . VAL A 1 90 ? -2.402 29.121 -7.740 1.00 92.44 90 VAL A C 1
ATOM 708 O O . VAL A 1 90 ? -2.048 29.699 -6.706 1.00 92.44 90 VAL A O 1
ATOM 711 N N . PRO A 1 91 ? -3.145 29.729 -8.679 1.00 92.94 91 PRO A N 1
ATOM 712 C CA . PRO A 1 91 ? -3.680 31.058 -8.456 1.00 92.94 91 PRO A CA 1
ATOM 713 C C . PRO A 1 91 ? -4.637 31.008 -7.264 1.00 92.94 91 PRO A C 1
ATOM 715 O O . PRO A 1 91 ? -5.594 30.233 -7.239 1.00 92.94 91 PRO A O 1
ATOM 718 N N . LEU A 1 92 ? -4.363 31.835 -6.259 1.00 92.69 92 LEU A N 1
ATOM 719 C CA . LEU A 1 92 ? -5.286 32.026 -5.152 1.00 92.69 92 LEU A CA 1
ATOM 720 C C . LEU A 1 92 ? -6.432 32.932 -5.598 1.00 92.69 92 LEU A C 1
ATOM 722 O O . LEU A 1 92 ? -6.271 33.799 -6.459 1.00 92.69 92 LEU A O 1
ATOM 726 N N . MET A 1 93 ? -7.596 32.745 -4.982 1.00 91.50 93 MET A N 1
ATOM 727 C CA . MET A 1 93 ? -8.713 33.664 -5.172 1.00 91.50 93 MET A CA 1
ATOM 728 C C . MET A 1 93 ? -8.318 35.072 -4.706 1.00 91.50 93 MET A C 1
ATOM 730 O O . MET A 1 93 ? -7.604 35.223 -3.717 1.00 91.50 93 MET A O 1
ATOM 734 N N . ALA A 1 94 ? -8.834 36.106 -5.373 1.00 91.38 94 ALA A N 1
ATOM 735 C CA . ALA A 1 94 ? -8.505 37.511 -5.101 1.00 91.38 94 ALA A CA 1
ATOM 736 C C . ALA A 1 94 ? -9.074 38.062 -3.773 1.00 91.38 94 ALA A C 1
ATOM 738 O O . ALA A 1 94 ? -9.035 39.268 -3.532 1.00 91.38 94 ALA A O 1
ATOM 739 N N . PHE A 1 95 ? -9.626 37.205 -2.911 1.00 92.62 95 PHE A N 1
ATOM 740 C CA . PHE A 1 95 ? -10.137 37.627 -1.614 1.00 92.62 95 PHE A CA 1
ATOM 741 C C . PHE A 1 95 ? -8.972 37.972 -0.676 1.00 92.62 95 PHE A C 1
ATOM 743 O O . PHE A 1 95 ? -8.014 37.198 -0.581 1.00 92.62 95 PHE A O 1
ATOM 750 N N . PRO A 1 96 ? -9.032 39.108 0.043 1.00 93.25 96 PRO A N 1
ATOM 751 C CA . PRO A 1 96 ? -7.994 39.462 0.997 1.00 93.25 96 PRO A CA 1
ATOM 752 C C . PRO A 1 96 ? -7.905 38.389 2.084 1.00 93.25 96 PRO A C 1
ATOM 754 O O . PRO A 1 96 ? -8.918 37.977 2.655 1.00 93.25 96 PRO A O 1
ATOM 757 N N . LYS A 1 97 ? -6.680 37.938 2.377 1.00 93.81 97 LYS A N 1
ATOM 758 C CA . LYS A 1 97 ? -6.424 36.978 3.454 1.00 93.81 97 LYS A CA 1
ATOM 759 C C . LYS A 1 97 ? -6.953 37.561 4.775 1.00 93.81 97 LYS A C 1
ATOM 761 O O . LYS A 1 97 ? -6.505 38.644 5.159 1.00 93.81 97 LYS A O 1
ATOM 766 N N . PRO A 1 98 ? -7.855 36.864 5.490 1.00 93.25 98 PRO A N 1
ATOM 767 C CA . PRO A 1 98 ? -8.325 37.319 6.792 1.00 93.25 98 PRO A CA 1
ATOM 768 C C . PRO A 1 98 ? -7.159 37.511 7.777 1.00 93.25 98 PRO A C 1
ATOM 770 O O . PRO A 1 98 ? -6.153 36.796 7.679 1.00 93.25 98 PRO A O 1
ATOM 773 N N . PRO A 1 99 ? -7.271 38.441 8.744 1.00 95.06 99 PRO A N 1
ATOM 774 C CA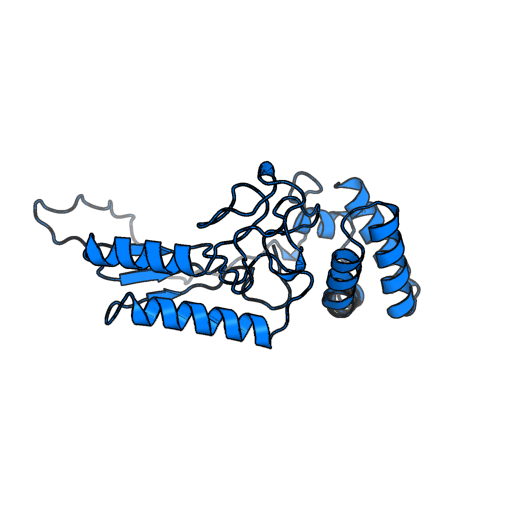 . PRO A 1 99 ? -6.258 38.591 9.781 1.00 95.06 99 PRO A CA 1
ATOM 775 C C . PRO A 1 99 ? -6.090 37.272 10.541 1.00 95.06 99 PRO A C 1
ATOM 777 O O . PRO A 1 99 ? -7.069 36.588 10.843 1.00 95.06 99 PRO A O 1
ATOM 780 N N . VAL A 1 100 ? -4.843 36.908 10.845 1.00 93.81 100 VAL A N 1
ATOM 781 C CA . VAL A 1 100 ? -4.544 35.676 11.583 1.00 93.81 100 VAL A CA 1
ATOM 782 C C . VAL A 1 100 ? -5.118 35.800 12.990 1.00 93.81 100 VAL A C 1
ATOM 784 O O . VAL A 1 100 ? -4.666 36.623 13.784 1.00 93.81 100 VAL A O 1
ATOM 787 N N . GLN A 1 101 ? -6.114 34.975 13.297 1.00 93.69 101 GLN A N 1
ATOM 788 C CA . GLN A 1 101 ? -6.683 34.875 14.635 1.00 93.69 101 GLN A CA 1
ATOM 789 C C . GLN A 1 101 ? -5.918 33.813 15.424 1.00 93.69 101 GLN A C 1
ATOM 791 O O . GLN A 1 101 ? -5.615 32.739 14.903 1.00 93.69 101 GLN A O 1
ATOM 796 N N . ARG A 1 102 ? -5.584 34.108 16.684 1.00 92.00 102 ARG A N 1
ATOM 797 C CA . ARG A 1 102 ? -5.007 33.100 17.579 1.00 92.00 102 ARG A CA 1
ATOM 798 C C . ARG A 1 102 ? -6.089 32.087 17.931 1.00 92.00 102 ARG A C 1
ATOM 800 O O . ARG A 1 102 ? -7.188 32.481 18.314 1.00 92.00 102 ARG A O 1
ATOM 807 N N . VAL A 1 103 ? -5.764 30.802 17.827 1.00 90.44 103 VAL A N 1
ATOM 808 C CA . VAL A 1 103 ? -6.627 29.741 18.350 1.00 90.44 103 VAL A CA 1
ATOM 809 C C . VAL A 1 103 ? -6.654 29.894 19.867 1.00 90.44 103 VAL A C 1
ATOM 811 O O . VAL A 1 103 ? -5.605 29.905 20.508 1.00 90.44 103 VAL A O 1
ATOM 814 N N . LEU A 1 104 ? -7.846 30.105 20.421 1.00 91.50 104 LEU A N 1
ATOM 815 C CA . LEU A 1 104 ? -8.038 30.192 21.862 1.00 91.50 104 LEU A CA 1
ATOM 816 C C . LEU A 1 104 ? -8.058 28.785 22.455 1.00 91.50 104 LEU A C 1
ATOM 818 O O . LEU A 1 104 ? -8.575 27.853 21.837 1.00 91.50 104 LEU A O 1
ATOM 822 N N . GLU A 1 105 ? -7.530 28.657 23.669 1.00 92.50 105 GLU A N 1
ATOM 823 C CA . GLU A 1 105 ? -7.644 27.418 24.430 1.00 92.50 105 GLU A CA 1
ATOM 824 C C . GLU A 1 105 ? -9.122 27.063 24.654 1.00 92.50 105 GLU A C 1
ATOM 826 O O . GLU A 1 105 ? -9.935 27.958 24.933 1.00 92.50 105 GLU A O 1
ATOM 831 N N . PRO A 1 106 ? -9.496 25.776 24.556 1.00 93.06 106 PRO A N 1
ATOM 832 C CA . PRO A 1 106 ? -10.852 25.350 24.855 1.00 93.06 106 PRO A CA 1
ATOM 833 C C . PRO A 1 106 ? -11.257 25.747 26.278 1.00 93.06 106 PRO A C 1
ATOM 835 O O . PRO A 1 106 ? -10.491 25.604 27.233 1.00 93.06 106 PRO A O 1
ATOM 838 N N . LEU A 1 107 ? -12.499 26.208 26.435 1.00 93.75 107 LEU A N 1
ATOM 839 C CA . LEU A 1 107 ? -13.063 26.482 27.755 1.00 93.75 107 LEU A CA 1
ATOM 840 C C . LEU A 1 107 ? -13.048 25.212 28.617 1.00 93.75 107 LEU A C 1
ATOM 842 O O . LEU A 1 107 ? -13.236 24.095 28.127 1.00 93.75 107 LEU A O 1
ATOM 846 N N . LYS A 1 108 ? -12.880 25.379 29.931 1.00 93.50 108 LYS A N 1
ATOM 847 C CA . LYS A 1 108 ? -12.931 24.259 30.876 1.00 93.50 108 LYS A CA 1
ATOM 848 C C . LYS A 1 108 ? -14.282 23.542 30.762 1.00 93.50 108 LYS A C 1
ATOM 850 O O . LYS A 1 108 ? -15.324 24.152 30.973 1.00 93.50 108 LYS A O 1
ATOM 855 N N . GLY A 1 109 ? -14.248 22.245 30.459 1.00 92.94 109 GLY A N 1
ATOM 856 C CA . GLY A 1 109 ? -15.452 21.427 30.275 1.00 92.94 109 GLY A CA 1
ATOM 857 C C . GLY A 1 109 ? -16.064 21.485 28.872 1.00 92.94 109 GLY A C 1
ATOM 858 O O . GLY A 1 109 ? -17.149 20.941 28.679 1.00 92.94 109 GLY A O 1
ATOM 859 N N . ALA A 1 110 ? -15.395 22.107 27.894 1.00 95.06 110 ALA A N 1
ATOM 860 C CA . ALA A 1 110 ? -15.814 22.036 26.499 1.00 95.06 110 ALA A CA 1
ATOM 861 C C . ALA A 1 110 ? -15.915 20.569 26.023 1.00 95.06 110 ALA A C 1
ATOM 863 O O . ALA A 1 110 ? -15.100 19.729 26.425 1.00 95.06 110 ALA A O 1
ATOM 864 N N . PRO A 1 111 ? -16.905 20.239 25.173 1.00 94.50 111 PRO A N 1
ATOM 865 C CA . PRO A 1 111 ? -17.033 18.898 24.619 1.00 94.50 111 PRO A CA 1
ATOM 866 C C . PRO A 1 111 ? -15.795 18.539 23.790 1.00 94.50 111 PRO A C 1
ATOM 868 O O . PRO A 1 111 ? -15.237 19.378 23.084 1.00 94.50 111 PRO A O 1
ATOM 871 N N . THR A 1 112 ? -15.378 17.276 23.864 1.00 94.88 112 THR A N 1
ATOM 872 C CA . THR A 1 112 ? -14.243 16.746 23.098 1.00 94.88 112 THR A CA 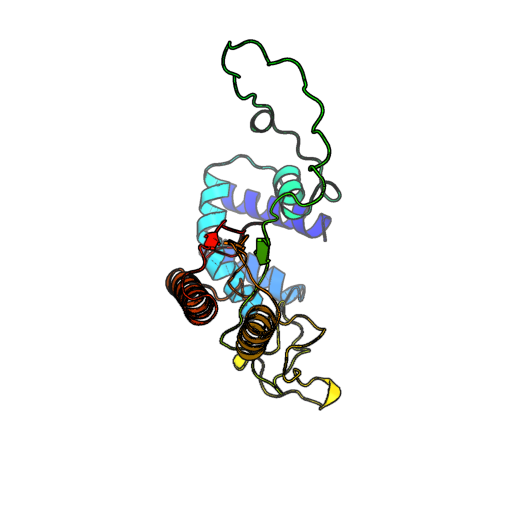1
ATOM 873 C C . THR A 1 112 ? -14.716 15.688 22.114 1.00 94.88 112 THR A C 1
ATOM 875 O O . THR A 1 112 ? -15.635 14.922 22.410 1.00 94.88 112 THR A O 1
ATOM 878 N N . LEU A 1 113 ? -14.073 15.653 20.949 1.00 96.81 113 LEU A N 1
ATOM 879 C CA . LEU A 1 113 ? -14.225 14.583 19.971 1.00 96.81 113 LEU A CA 1
ATOM 880 C C . LEU A 1 113 ? -13.048 13.618 20.096 1.00 96.81 113 LEU A C 1
ATOM 882 O O . LEU A 1 113 ? -11.906 14.035 20.289 1.00 96.81 113 LEU A O 1
ATOM 886 N N . ARG A 1 114 ? -13.327 12.324 19.965 1.00 97.62 114 ARG A N 1
ATOM 887 C CA . ARG A 1 114 ? -12.332 11.254 19.939 1.00 97.62 114 ARG A CA 1
ATOM 888 C C . ARG A 1 114 ? -12.254 10.696 18.531 1.00 97.62 114 ARG A C 1
ATOM 890 O O . ARG A 1 114 ? -13.164 10.006 18.072 1.00 97.62 114 ARG A O 1
ATOM 897 N N . VAL A 1 115 ? -11.155 11.024 17.867 1.00 98.38 115 VAL A N 1
ATOM 898 C CA . VAL A 1 115 ? -10.885 10.640 16.485 1.00 98.38 115 VAL A CA 1
ATOM 899 C C . VAL A 1 115 ? -9.962 9.436 16.491 1.00 98.38 115 VAL A C 1
ATOM 901 O O . VAL A 1 115 ? -8.868 9.502 17.048 1.00 98.38 115 VAL A O 1
ATOM 904 N N . LEU A 1 116 ? -10.402 8.338 15.885 1.00 98.44 116 LEU A N 1
ATOM 905 C CA . LEU A 1 116 ? -9.513 7.217 15.599 1.00 98.44 116 LEU A CA 1
ATOM 906 C C . LEU A 1 116 ? -8.815 7.486 14.267 1.00 98.44 116 LEU A C 1
ATOM 908 O O . LEU A 1 116 ? -9.487 7.761 13.278 1.00 98.44 116 LEU A O 1
ATOM 912 N N . GLN A 1 117 ? -7.493 7.371 14.223 1.00 98.44 117 GLN A N 1
ATOM 913 C CA . GLN A 1 117 ? -6.743 7.395 12.972 1.00 98.44 117 GLN A CA 1
ATOM 914 C C . GLN A 1 117 ? -6.162 6.007 12.706 1.00 98.44 117 GLN A C 1
ATOM 916 O O . GLN A 1 117 ? -5.465 5.456 13.555 1.00 98.44 117 GLN A O 1
ATOM 921 N N . LEU A 1 118 ? -6.478 5.450 11.540 1.00 98.25 118 LEU A N 1
ATOM 922 C CA . LEU A 1 118 ? -5.949 4.187 11.034 1.00 98.25 118 LEU A CA 1
ATOM 923 C C . LEU A 1 118 ? -5.172 4.463 9.749 1.00 98.25 118 LEU A C 1
ATOM 925 O O . LEU A 1 118 ? -5.650 5.209 8.899 1.00 98.25 118 LEU A O 1
ATOM 929 N N . SER A 1 119 ? -4.012 3.844 9.594 1.00 97.88 119 SER A N 1
ATOM 930 C CA . SER A 1 119 ? -3.155 3.967 8.412 1.00 97.88 119 SER A CA 1
ATOM 931 C C . SER A 1 119 ? -2.376 2.672 8.225 1.00 97.88 119 SER A C 1
ATOM 933 O O . SER A 1 119 ? -2.207 1.946 9.209 1.00 97.88 119 SER A O 1
ATOM 935 N N . ASP A 1 120 ? -1.933 2.399 6.997 1.00 97.94 120 ASP A N 1
ATOM 936 C CA . ASP A 1 120 ? -0.928 1.374 6.683 1.00 97.94 120 ASP A CA 1
ATOM 937 C C . ASP A 1 120 ? -1.307 0.001 7.252 1.00 97.94 120 ASP A C 1
ATOM 939 O O . ASP A 1 120 ? -0.524 -0.695 7.901 1.00 97.94 120 ASP A O 1
ATOM 943 N N . THR A 1 121 ? -2.578 -0.377 7.078 1.00 95.88 121 THR A N 1
ATOM 944 C CA . THR A 1 121 ? -3.079 -1.636 7.643 1.00 95.88 121 THR A CA 1
ATOM 945 C C . THR A 1 121 ? -2.406 -2.852 7.026 1.00 95.88 121 THR A C 1
ATOM 947 O O . THR A 1 121 ? -2.307 -3.862 7.725 1.00 95.88 121 THR A O 1
ATOM 950 N N . HIS A 1 122 ? -2.004 -2.752 5.748 1.00 97.94 122 HIS A N 1
ATOM 951 C CA . HIS A 1 122 ? -1.378 -3.812 4.957 1.00 97.94 122 HIS A CA 1
ATOM 952 C C . HIS A 1 122 ? -1.909 -5.194 5.344 1.00 97.94 122 HIS A C 1
ATOM 954 O O . HIS A 1 122 ? -1.224 -6.011 5.960 1.00 97.94 122 HIS A O 1
ATOM 960 N N . LEU A 1 123 ? -3.198 -5.421 5.089 1.00 97.94 123 LEU A N 1
ATOM 961 C CA . LEU A 1 123 ? -3.808 -6.705 5.393 1.00 97.94 123 LEU A CA 1
ATOM 962 C C . LEU A 1 123 ? -3.300 -7.727 4.383 1.00 97.94 123 LEU A C 1
ATOM 964 O O . LEU A 1 123 ? -3.657 -7.655 3.209 1.00 97.94 123 LEU A O 1
ATOM 968 N N . ASP A 1 124 ? -2.585 -8.738 4.865 1.00 97.88 124 ASP A N 1
ATOM 969 C CA . ASP A 1 124 ? -2.240 -9.902 4.066 1.00 97.88 124 ASP A CA 1
ATOM 970 C C . ASP A 1 124 ? -3.247 -11.040 4.294 1.00 97.88 124 ASP A C 1
ATOM 972 O O . ASP A 1 124 ? -3.221 -11.717 5.333 1.00 97.88 124 ASP A O 1
ATOM 976 N N . PRO A 1 125 ? -4.157 -11.293 3.334 1.00 96.56 125 PRO A N 1
ATOM 977 C CA . PRO A 1 125 ? -5.107 -12.391 3.435 1.00 96.56 125 PRO A CA 1
ATOM 978 C C . PRO A 1 125 ? -4.447 -13.774 3.295 1.00 96.56 125 PRO A C 1
ATOM 980 O O . PRO A 1 125 ? -5.123 -14.774 3.534 1.00 96.56 125 PRO A O 1
ATOM 983 N N . TYR A 1 126 ? -3.166 -13.844 2.918 1.00 97.62 126 TYR A N 1
ATOM 984 C CA . TYR A 1 126 ? -2.406 -15.079 2.716 1.00 97.62 126 TYR A CA 1
ATOM 985 C C . TYR A 1 126 ? -1.333 -15.326 3.783 1.00 97.62 126 TYR A C 1
ATOM 987 O O . TYR A 1 126 ? -0.627 -16.338 3.689 1.00 97.62 126 TYR A O 1
ATOM 995 N N . TYR A 1 127 ? -1.232 -14.457 4.795 1.00 98.56 127 TYR A N 1
ATOM 996 C CA . TYR A 1 127 ? -0.342 -14.660 5.934 1.00 98.56 127 TYR A CA 1
ATOM 997 C C . TYR A 1 127 ? -0.646 -15.998 6.618 1.00 98.56 127 TYR A C 1
ATOM 999 O O . TYR A 1 127 ? -1.795 -16.291 6.973 1.00 98.56 127 TYR A O 1
ATOM 1007 N N . LEU A 1 128 ? 0.394 -16.786 6.878 1.00 98.50 128 LEU A N 1
ATOM 1008 C CA . LEU A 1 128 ? 0.296 -18.089 7.516 1.00 98.50 128 LEU A CA 1
ATOM 1009 C C . LEU A 1 128 ? 1.303 -18.211 8.667 1.00 98.50 128 LEU A C 1
ATOM 1011 O O . LEU A 1 128 ? 2.513 -18.201 8.475 1.00 98.50 128 LEU A O 1
ATOM 1015 N N . GLU A 1 129 ? 0.787 -18.391 9.883 1.00 98.56 129 GLU A N 1
ATOM 1016 C CA . GLU A 1 129 ? 1.594 -18.741 11.059 1.00 98.56 129 GLU A CA 1
ATOM 1017 C C . GLU A 1 129 ? 2.409 -20.017 10.793 1.00 98.56 129 GLU A C 1
ATOM 1019 O O . GLU A 1 129 ? 1.874 -21.009 10.297 1.00 98.56 129 GLU A O 1
ATOM 1024 N N . GLY A 1 130 ? 3.700 -19.998 11.125 1.00 98.38 130 GLY A N 1
ATOM 1025 C CA . GLY A 1 130 ? 4.617 -21.109 10.857 1.00 98.38 130 GLY A CA 1
ATOM 1026 C C . GLY A 1 130 ? 5.229 -21.134 9.451 1.00 98.38 130 GLY A C 1
ATOM 1027 O O . GLY A 1 130 ? 6.153 -21.917 9.220 1.00 98.38 130 GLY A O 1
ATOM 1028 N N . ALA A 1 131 ? 4.772 -20.285 8.524 1.00 98.44 131 ALA A N 1
ATOM 1029 C CA . ALA A 1 131 ? 5.401 -20.147 7.212 1.00 98.44 131 ALA A CA 1
ATOM 1030 C C . ALA A 1 131 ? 6.822 -19.579 7.320 1.00 98.44 131 ALA A C 1
ATOM 1032 O O . ALA A 1 131 ? 7.206 -19.003 8.343 1.00 98.44 131 ALA A O 1
ATOM 1033 N N . ASN A 1 132 ? 7.612 -19.742 6.261 1.00 98.31 132 ASN A N 1
ATOM 1034 C CA . ASN A 1 132 ? 8.948 -19.180 6.196 1.00 98.31 132 ASN A CA 1
ATOM 1035 C C . ASN A 1 132 ? 8.881 -17.650 6.170 1.00 98.31 132 ASN A C 1
ATOM 1037 O O . ASN A 1 132 ? 8.447 -17.037 5.199 1.00 98.31 132 ASN A O 1
ATOM 1041 N N . ALA A 1 133 ? 9.351 -17.033 7.242 1.00 98.00 133 ALA A N 1
ATOM 1042 C CA . ALA A 1 133 ? 9.407 -15.586 7.378 1.00 98.00 133 ALA A CA 1
ATOM 1043 C C . ALA A 1 133 ? 10.802 -15.014 7.051 1.00 98.00 133 ALA A C 1
ATOM 1045 O O . ALA A 1 133 ? 11.038 -13.822 7.202 1.00 98.00 133 ALA A O 1
ATOM 1046 N N . ASP A 1 134 ? 11.747 -15.857 6.616 1.00 96.81 134 ASP A N 1
ATOM 1047 C CA . ASP A 1 134 ? 13.061 -15.462 6.087 1.00 96.81 134 ASP A CA 1
ATOM 1048 C C . ASP A 1 134 ? 13.286 -16.069 4.688 1.00 96.81 134 ASP A C 1
ATOM 1050 O O . ASP A 1 134 ? 14.236 -16.809 4.432 1.00 96.81 134 ASP A O 1
ATOM 1054 N N . CYS A 1 135 ? 12.351 -15.785 3.782 1.00 94.19 135 CYS A N 1
ATOM 1055 C CA . CYS A 1 135 ? 12.297 -16.318 2.419 1.00 94.19 135 CYS A CA 1
ATOM 1056 C C . CYS A 1 135 ? 13.258 -15.636 1.425 1.00 94.19 135 CYS A C 1
ATOM 1058 O O . CYS A 1 135 ? 13.403 -16.114 0.304 1.00 94.19 135 CYS A O 1
ATOM 1060 N N . LYS A 1 136 ? 13.953 -14.566 1.846 1.00 91.81 136 LYS A N 1
ATOM 1061 C CA . LYS A 1 136 ? 14.853 -13.738 1.013 1.00 91.81 136 LYS A CA 1
ATOM 1062 C C . LYS A 1 136 ? 14.168 -13.055 -0.182 1.00 91.81 136 LYS A C 1
ATOM 1064 O O . LYS A 1 136 ? 14.856 -12.683 -1.125 1.00 91.81 136 LYS A O 1
ATOM 1069 N N . GLU A 1 137 ? 12.855 -12.865 -0.107 1.00 92.50 137 GLU A N 1
ATOM 1070 C CA . GLU A 1 137 ? 12.078 -12.050 -1.046 1.00 92.50 137 GLU A CA 1
ATOM 1071 C C . GLU A 1 137 ? 11.688 -10.708 -0.402 1.00 92.50 137 GLU A C 1
ATOM 1073 O O . GLU A 1 137 ? 11.853 -10.513 0.811 1.00 92.50 137 GLU A O 1
ATOM 1078 N N . LEU A 1 138 ? 11.140 -9.787 -1.203 1.00 89.81 138 LEU A N 1
ATOM 1079 C CA . LEU A 1 138 ? 10.593 -8.504 -0.731 1.00 89.81 138 LEU A CA 1
ATOM 1080 C C . LEU A 1 138 ? 9.599 -8.650 0.434 1.00 89.81 138 LEU A C 1
ATOM 1082 O O . LEU A 1 138 ? 9.562 -7.787 1.309 1.00 89.81 138 LEU A O 1
ATOM 1086 N N . MET A 1 139 ? 8.812 -9.729 0.454 1.00 94.88 139 MET A N 1
ATOM 1087 C CA . MET A 1 139 ? 7.840 -10.034 1.503 1.00 94.88 139 MET A CA 1
ATOM 1088 C C . MET A 1 139 ? 7.713 -11.556 1.682 1.00 94.88 139 MET A C 1
ATOM 1090 O O . MET A 1 139 ? 7.727 -12.296 0.704 1.00 94.88 139 MET A O 1
ATOM 1094 N N . CYS A 1 140 ? 7.577 -12.003 2.931 1.00 96.88 140 CYS A N 1
ATOM 1095 C CA . CYS A 1 140 ? 7.492 -13.401 3.350 1.00 96.88 140 CYS A CA 1
ATOM 1096 C C . CYS A 1 140 ? 6.236 -13.663 4.216 1.00 96.88 140 CYS A C 1
ATOM 1098 O O . CYS A 1 140 ? 5.288 -12.875 4.220 1.00 96.88 140 CYS A O 1
ATOM 1100 N N . CYS A 1 141 ? 6.252 -14.745 5.011 1.00 98.31 141 CYS A N 1
ATOM 1101 C CA . CYS A 1 141 ? 5.183 -15.170 5.929 1.00 98.31 141 CYS A CA 1
ATOM 1102 C C . CYS A 1 141 ? 3.893 -15.652 5.255 1.00 98.31 141 CYS A C 1
ATOM 1104 O O . CYS A 1 141 ? 2.873 -15.816 5.929 1.00 98.31 141 CYS A O 1
ATOM 1106 N N . ARG A 1 142 ? 3.907 -15.910 3.950 1.00 97.38 142 ARG A N 1
ATOM 1107 C CA . ARG A 1 142 ? 2.721 -16.331 3.207 1.00 97.38 142 ARG A CA 1
ATOM 1108 C C . ARG A 1 142 ? 2.694 -17.830 3.026 1.00 97.38 142 ARG A C 1
ATOM 1110 O O . ARG A 1 142 ? 3.716 -18.510 3.017 1.00 97.38 142 ARG A O 1
ATOM 1117 N N . ILE A 1 143 ? 1.496 -18.349 2.773 1.00 97.06 143 ILE A N 1
ATOM 1118 C CA . ILE A 1 143 ? 1.304 -19.758 2.407 1.00 97.06 143 ILE A CA 1
ATOM 1119 C C . ILE A 1 143 ? 2.215 -20.210 1.250 1.00 97.06 143 ILE A C 1
ATOM 1121 O O . ILE A 1 143 ? 2.679 -21.348 1.239 1.00 97.06 143 ILE A O 1
ATOM 1125 N N . ALA A 1 144 ? 2.492 -19.320 0.294 1.00 95.38 144 ALA A N 1
ATOM 1126 C CA . ALA A 1 144 ? 3.310 -19.620 -0.876 1.00 95.38 144 ALA A CA 1
ATOM 1127 C C . ALA A 1 144 ? 4.815 -19.729 -0.572 1.00 95.38 144 ALA A C 1
ATOM 1129 O O . ALA A 1 144 ? 5.548 -20.264 -1.399 1.00 95.38 144 ALA A O 1
ATOM 1130 N N . ASP A 1 145 ? 5.265 -19.266 0.597 1.00 96.00 145 ASP A N 1
ATOM 1131 C CA . ASP A 1 145 ? 6.685 -19.253 0.976 1.00 96.00 145 ASP A CA 1
ATOM 1132 C C . ASP A 1 145 ? 7.106 -20.565 1.660 1.00 96.00 145 ASP A C 1
ATOM 1134 O O . ASP A 1 145 ? 8.270 -20.761 2.017 1.00 96.00 145 ASP A O 1
ATOM 1138 N N . GLY A 1 146 ? 6.151 -21.488 1.816 1.00 96.69 146 GLY A N 1
ATOM 1139 C CA . GLY A 1 146 ? 6.355 -22.803 2.406 1.00 96.69 146 GLY A CA 1
ATOM 1140 C C . GLY A 1 146 ? 6.519 -22.770 3.929 1.00 96.69 146 GLY A C 1
ATOM 1141 O O . GLY A 1 146 ? 6.504 -21.708 4.555 1.00 96.69 146 GLY A O 1
ATOM 1142 N N . PRO A 1 147 ? 6.643 -23.947 4.566 1.00 97.56 147 PRO A N 1
ATOM 1143 C CA . PRO A 1 147 ? 6.906 -24.036 5.997 1.00 97.56 147 PRO A CA 1
ATOM 1144 C C . PRO A 1 147 ? 8.303 -23.503 6.326 1.00 97.56 147 PRO A C 1
ATOM 1146 O O . PRO A 1 147 ? 9.240 -23.642 5.537 1.00 97.56 147 PRO A O 1
ATOM 1149 N N . ALA A 1 148 ? 8.466 -22.932 7.517 1.00 97.56 148 ALA A N 1
ATOM 1150 C CA . ALA A 1 148 ? 9.775 -22.474 7.951 1.00 97.56 148 ALA A CA 1
ATOM 1151 C C . ALA A 1 148 ? 10.778 -23.635 8.097 1.00 97.56 148 ALA A C 1
ATOM 1153 O O . ALA A 1 148 ? 10.444 -24.652 8.712 1.00 97.56 148 ALA A O 1
ATOM 1154 N N . PRO A 1 149 ? 12.028 -23.479 7.613 1.00 96.44 149 PRO A N 1
ATOM 1155 C CA . PRO A 1 149 ? 13.060 -24.511 7.755 1.00 96.44 149 PRO A CA 1
ATOM 1156 C C . PRO A 1 149 ? 13.432 -24.799 9.214 1.00 96.44 149 PRO A C 1
ATOM 1158 O O . PRO A 1 149 ? 13.856 -25.902 9.552 1.00 96.44 149 PRO A O 1
ATOM 1161 N N . THR A 1 150 ? 13.289 -23.797 10.084 1.00 97.25 150 THR A N 1
ATOM 1162 C CA . THR A 1 150 ? 13.567 -23.895 11.518 1.00 97.25 150 THR A CA 1
ATOM 1163 C C . THR A 1 150 ? 12.492 -23.163 12.324 1.00 97.25 150 THR A C 1
ATOM 1165 O O . THR A 1 150 ? 11.902 -22.205 11.819 1.00 97.25 150 THR A O 1
ATOM 1168 N N . PRO A 1 151 ? 12.269 -23.524 13.603 1.00 96.94 151 PRO A N 1
ATOM 1169 C CA . PRO A 1 151 ? 11.341 -22.794 14.470 1.00 96.94 151 PRO A CA 1
ATOM 1170 C C . PRO A 1 151 ? 11.682 -21.306 14.625 1.00 96.94 151 PRO A C 1
ATOM 1172 O O . PRO A 1 151 ? 10.785 -20.487 14.768 1.00 96.94 151 PRO A O 1
ATOM 1175 N N . ALA A 1 152 ? 12.967 -20.939 14.556 1.00 96.94 152 ALA A N 1
ATOM 1176 C CA . ALA A 1 152 ? 13.402 -19.543 14.613 1.00 96.94 152 ALA A CA 1
ATOM 1177 C C . ALA A 1 152 ? 13.008 -18.742 13.360 1.00 96.94 152 ALA A C 1
ATOM 1179 O O . ALA A 1 152 ? 12.911 -17.520 13.416 1.00 96.94 152 ALA A O 1
ATOM 1180 N N . GLN A 1 153 ? 12.778 -19.421 12.232 1.00 97.44 153 GLN A N 1
ATOM 1181 C CA . GLN A 1 153 ? 12.364 -18.795 10.980 1.00 97.44 153 GLN A CA 1
ATOM 1182 C C . GLN A 1 153 ? 10.846 -18.806 10.770 1.00 97.44 153 GLN A C 1
ATOM 1184 O O . GLN A 1 153 ? 10.385 -18.213 9.796 1.00 97.44 153 GLN A O 1
ATOM 1189 N N . ALA A 1 154 ? 10.079 -19.426 11.669 1.00 98.44 154 ALA A N 1
ATOM 1190 C CA . ALA A 1 154 ? 8.623 -19.487 11.612 1.00 98.44 154 ALA A CA 1
ATOM 1191 C C . ALA A 1 154 ? 7.981 -18.110 11.780 1.00 98.44 154 ALA A C 1
ATOM 1193 O O . ALA A 1 154 ? 8.336 -17.371 12.696 1.00 98.44 154 ALA A O 1
ATOM 1194 N N . ALA A 1 155 ? 7.021 -17.795 10.911 1.00 98.62 155 ALA A N 1
ATOM 1195 C CA . ALA A 1 155 ? 6.157 -16.634 11.041 1.00 98.62 155 ALA A CA 1
ATOM 1196 C C . ALA A 1 155 ? 5.346 -16.713 12.341 1.00 98.62 155 ALA A C 1
ATOM 1198 O O . ALA A 1 155 ? 4.707 -17.733 12.631 1.00 98.62 155 ALA A O 1
ATOM 1199 N N . GLY A 1 156 ? 5.343 -15.630 13.115 1.00 98.50 156 GLY A N 1
ATOM 1200 C CA . GLY A 1 156 ? 4.616 -15.562 14.378 1.00 98.50 156 GLY A CA 1
ATOM 1201 C C . GLY A 1 156 ? 3.092 -15.631 14.226 1.00 98.50 156 GLY A C 1
ATOM 1202 O O . GLY A 1 156 ? 2.513 -15.394 13.166 1.00 98.50 156 GLY A O 1
ATOM 1203 N N . LYS A 1 157 ? 2.400 -15.914 15.334 1.00 98.31 157 LYS A N 1
ATOM 1204 C CA . LYS A 1 157 ? 0.933 -16.005 15.369 1.00 98.31 157 LYS A CA 1
ATOM 1205 C C . LYS A 1 157 ? 0.236 -14.703 14.973 1.00 98.31 157 LYS A C 1
ATOM 1207 O O . LYS A 1 157 ? -0.803 -14.756 14.321 1.00 98.31 157 LYS A O 1
ATOM 1212 N N . TRP A 1 158 ? 0.755 -13.567 15.434 1.00 98.44 158 TRP A N 1
ATOM 1213 C CA . TRP A 1 158 ? 0.117 -12.242 15.367 1.00 98.44 158 TRP A CA 1
ATOM 1214 C C . TRP A 1 158 ? 0.799 -11.289 14.373 1.00 98.44 158 TRP A C 1
ATOM 1216 O O . TRP A 1 158 ? 0.487 -10.102 14.349 1.00 98.44 158 TRP A O 1
ATOM 1226 N N . GLY A 1 159 ? 1.723 -11.801 13.571 1.00 98.19 159 GLY A N 1
ATOM 1227 C CA . GLY A 1 159 ? 2.670 -11.015 12.791 1.00 98.19 159 GLY A CA 1
ATOM 1228 C C . GLY A 1 159 ? 4.097 -11.467 13.086 1.00 98.19 159 GLY A C 1
ATOM 1229 O O . GLY A 1 159 ? 4.324 -12.310 13.963 1.00 98.19 159 GLY A O 1
ATOM 1230 N N . ASP A 1 160 ? 5.042 -10.892 12.355 1.00 98.25 160 ASP A N 1
ATOM 1231 C CA . ASP A 1 160 ? 6.467 -11.174 12.467 1.00 98.25 160 ASP A CA 1
ATOM 1232 C C . ASP A 1 160 ? 7.270 -9.869 12.367 1.00 98.25 160 ASP A C 1
ATOM 1234 O O . ASP A 1 160 ? 6.797 -8.897 11.788 1.00 98.25 160 ASP A O 1
ATOM 1238 N N . TYR A 1 161 ? 8.471 -9.831 12.946 1.00 96.75 161 TYR A N 1
ATOM 1239 C CA . TYR A 1 161 ? 9.337 -8.644 12.934 1.00 96.75 161 TYR A CA 1
ATOM 1240 C C . TYR A 1 161 ? 10.177 -8.504 11.652 1.00 96.75 161 TYR A C 1
ATOM 1242 O O . TYR A 1 161 ? 10.942 -7.548 11.525 1.00 96.75 161 TYR A O 1
ATOM 1250 N N . ARG A 1 162 ? 10.099 -9.476 10.739 1.00 96.44 162 ARG A N 1
ATOM 1251 C CA . ARG A 1 162 ? 10.780 -9.467 9.435 1.00 96.44 162 ARG A CA 1
ATOM 1252 C C . ARG A 1 162 ? 9.890 -8.829 8.360 1.00 96.44 162 ARG A C 1
ATOM 1254 O O . ARG A 1 162 ? 8.930 -8.136 8.675 1.00 96.44 162 ARG A O 1
ATOM 1261 N N . ASN A 1 163 ? 10.222 -9.048 7.088 1.00 95.81 163 ASN A N 1
ATOM 1262 C CA . ASN A 1 163 ? 9.494 -8.502 5.941 1.00 95.81 163 ASN A CA 1
ATOM 1263 C C . ASN A 1 163 ? 8.155 -9.229 5.747 1.00 95.81 163 ASN A C 1
ATOM 1265 O O . ASN A 1 163 ? 8.028 -10.073 4.866 1.00 95.81 163 ASN A O 1
ATOM 1269 N N . CYS A 1 164 ? 7.178 -8.950 6.602 1.00 98.00 164 CYS A N 1
ATOM 1270 C CA . CYS A 1 164 ? 5.861 -9.570 6.577 1.00 98.00 164 CYS A CA 1
ATOM 1271 C C . CYS A 1 164 ? 4.784 -8.539 6.901 1.00 98.00 164 CYS A C 1
ATOM 1273 O O . CYS A 1 164 ? 5.013 -7.634 7.700 1.00 98.00 164 CYS A O 1
ATOM 1275 N N . ASP A 1 165 ? 3.598 -8.725 6.330 1.00 98.19 165 ASP A N 1
ATOM 1276 C CA . ASP A 1 165 ? 2.452 -7.853 6.577 1.00 98.19 165 ASP A CA 1
ATOM 1277 C C . ASP A 1 165 ? 1.476 -8.437 7.602 1.00 98.19 165 ASP A C 1
ATOM 1279 O O . ASP A 1 165 ? 1.680 -9.505 8.189 1.00 98.19 165 ASP A O 1
ATOM 1283 N N . THR A 1 166 ? 0.402 -7.695 7.858 1.00 98.31 166 THR A N 1
ATOM 1284 C CA . THR A 1 166 ? -0.499 -7.931 8.979 1.00 98.31 166 THR A CA 1
ATOM 1285 C C . THR A 1 166 ? -1.476 -9.069 8.681 1.00 98.31 166 THR A C 1
ATOM 1287 O O . THR A 1 166 ? -2.271 -8.966 7.743 1.00 98.31 166 THR A O 1
ATOM 1290 N N . PRO A 1 167 ? -1.550 -10.125 9.514 1.00 98.31 167 PRO A N 1
ATOM 1291 C CA . PRO A 1 167 ? -2.600 -11.123 9.375 1.00 98.31 167 PRO A CA 1
ATOM 1292 C C . PRO A 1 167 ? -3.963 -10.574 9.803 1.00 98.31 167 PRO A C 1
ATOM 1294 O O . PRO A 1 167 ? -4.080 -9.820 10.774 1.00 98.31 167 PRO A O 1
ATOM 1297 N N . LEU A 1 168 ? -5.029 -11.087 9.180 1.00 97.88 168 LEU A N 1
ATOM 1298 C CA . LEU A 1 168 ? -6.427 -10.740 9.486 1.00 97.88 168 LEU A CA 1
ATOM 1299 C C . LEU A 1 168 ? -6.746 -10.720 10.986 1.00 97.88 168 LEU A C 1
ATOM 1301 O O . LEU A 1 168 ? -7.413 -9.813 11.486 1.00 97.88 168 LEU A O 1
ATOM 1305 N N . ARG A 1 169 ? -6.242 -11.712 11.722 1.00 98.12 169 ARG A N 1
ATOM 1306 C CA . ARG A 1 169 ? -6.506 -11.835 13.158 1.00 98.12 169 ARG A CA 1
ATOM 1307 C C . ARG A 1 169 ? -5.971 -10.654 13.967 1.00 98.12 169 ARG A C 1
ATOM 1309 O O . ARG A 1 169 ? -6.583 -10.305 14.973 1.00 98.12 169 ARG A O 1
ATOM 1316 N N . THR A 1 170 ? -4.859 -10.052 13.550 1.00 98.62 170 THR A N 1
ATOM 1317 C CA . THR A 1 170 ? -4.244 -8.910 14.236 1.00 98.62 170 THR A CA 1
ATOM 1318 C C . THR A 1 170 ? -5.073 -7.657 14.012 1.00 98.62 170 THR A C 1
ATOM 1320 O O . THR A 1 170 ? -5.417 -6.988 14.987 1.00 98.62 170 THR A O 1
ATOM 1323 N N . LEU A 1 171 ? -5.516 -7.420 12.773 1.00 98.25 171 LEU A N 1
ATOM 1324 C CA . LEU A 1 171 ? -6.441 -6.335 12.441 1.00 98.25 171 LEU A CA 1
ATOM 1325 C C . LEU A 1 171 ? -7.763 -6.453 13.223 1.00 98.25 171 LEU A C 1
ATOM 1327 O O . LEU A 1 171 ? -8.170 -5.510 13.901 1.00 98.25 171 LEU A O 1
ATOM 1331 N N . GLU A 1 172 ? -8.414 -7.623 13.211 1.00 98.25 172 GLU A N 1
ATOM 1332 C CA . GLU A 1 172 ? -9.660 -7.828 13.969 1.00 98.25 172 GLU A CA 1
ATOM 1333 C C . GLU A 1 172 ? -9.449 -7.731 15.490 1.00 98.25 172 GLU A C 1
ATOM 1335 O O . GLU A 1 172 ? -10.334 -7.277 16.219 1.00 98.25 172 GLU A O 1
ATOM 1340 N N . ASN A 1 173 ? -8.300 -8.172 16.015 1.00 98.44 173 ASN A N 1
ATOM 1341 C CA . ASN A 1 173 ? -7.996 -8.050 17.441 1.00 98.44 173 ASN A CA 1
ATOM 1342 C C . ASN A 1 173 ? -7.785 -6.588 17.858 1.00 98.44 173 ASN A C 1
ATOM 1344 O O . ASN A 1 173 ? -8.336 -6.166 18.875 1.00 98.44 173 ASN A O 1
ATOM 1348 N N . MET A 1 174 ? -7.055 -5.811 17.053 1.00 98.19 174 MET A N 1
ATOM 1349 C CA . MET A 1 174 ? -6.867 -4.375 17.258 1.00 98.19 174 MET A CA 1
ATOM 1350 C C . MET A 1 174 ? -8.216 -3.648 17.284 1.00 98.19 174 MET A C 1
ATOM 1352 O O . MET A 1 174 ? -8.511 -2.934 18.242 1.00 98.19 174 MET A O 1
ATOM 1356 N N . LEU A 1 175 ? -9.069 -3.878 16.281 1.00 98.25 175 LEU A N 1
ATOM 1357 C CA . LEU A 1 175 ? -10.371 -3.216 16.191 1.00 98.25 175 LEU A CA 1
ATOM 1358 C C . LEU A 1 175 ? -11.280 -3.574 17.372 1.00 98.25 175 LEU A C 1
ATOM 1360 O O . LEU A 1 175 ? -11.854 -2.676 17.982 1.00 98.25 175 LEU A O 1
ATOM 1364 N N . ARG A 1 176 ? -11.347 -4.857 17.766 1.00 98.19 176 ARG A N 1
ATOM 1365 C CA . ARG A 1 176 ? -12.088 -5.284 18.970 1.00 98.19 176 ARG A CA 1
ATOM 1366 C C . ARG A 1 176 ? -11.577 -4.611 20.238 1.00 98.19 176 ARG A C 1
ATOM 1368 O O . ARG A 1 176 ? -12.374 -4.217 21.090 1.00 98.19 176 ARG A O 1
ATOM 1375 N N . HIS A 1 177 ? -10.259 -4.496 20.385 1.00 98.19 177 HIS A N 1
ATOM 1376 C CA . HIS A 1 177 ? -9.675 -3.817 21.533 1.00 98.19 177 HIS A CA 1
ATOM 1377 C C . HIS A 1 177 ? -10.111 -2.350 21.572 1.00 98.19 177 HIS A C 1
ATOM 1379 O O . HIS A 1 177 ? -10.676 -1.919 22.577 1.00 98.19 177 HIS A O 1
ATOM 1385 N N . ILE A 1 178 ? -9.936 -1.620 20.467 1.00 97.56 178 ILE A N 1
ATOM 1386 C CA . ILE A 1 178 ? -10.294 -0.201 20.362 1.00 97.56 178 ILE A CA 1
ATOM 1387 C C . ILE A 1 178 ? -11.765 0.012 20.727 1.00 97.56 178 ILE A C 1
ATOM 1389 O O . ILE A 1 178 ? -12.072 0.808 21.615 1.00 97.56 178 ILE A O 1
ATOM 1393 N N . THR A 1 179 ? -12.669 -0.743 20.104 1.00 95.69 179 THR A N 1
ATOM 1394 C CA . THR A 1 179 ? -14.118 -0.551 20.263 1.00 95.69 179 THR A CA 1
ATOM 1395 C C . THR A 1 179 ? -14.625 -0.971 21.640 1.00 95.69 179 THR A C 1
ATOM 1397 O O . THR A 1 179 ? -15.656 -0.482 22.087 1.00 95.69 179 THR A O 1
ATOM 1400 N N . SER A 1 180 ? -13.910 -1.862 22.339 1.00 96.62 180 SER A N 1
ATOM 1401 C CA . SER A 1 180 ? -14.255 -2.265 23.711 1.00 96.62 180 SER A CA 1
ATOM 1402 C C . SER A 1 180 ? -13.745 -1.302 24.788 1.00 96.62 180 SER A C 1
ATOM 1404 O O . SER A 1 180 ? -14.238 -1.331 25.914 1.00 96.62 180 SER A O 1
ATOM 1406 N N . ARG A 1 181 ? -12.745 -0.468 24.474 1.00 97.12 181 ARG A N 1
ATOM 1407 C CA . ARG A 1 181 ? -12.069 0.403 25.451 1.00 97.12 181 ARG A CA 1
ATOM 1408 C C . ARG A 1 181 ? -12.328 1.887 25.239 1.00 97.12 181 ARG A C 1
ATOM 1410 O O . ARG A 1 181 ? -12.201 2.660 26.188 1.00 97.12 181 ARG A O 1
ATOM 1417 N N . HIS A 1 182 ? -12.696 2.294 24.029 1.00 96.00 182 HIS A N 1
ATOM 1418 C CA . HIS A 1 182 ? -12.780 3.699 23.659 1.00 96.00 182 HIS A CA 1
ATOM 1419 C C . HIS A 1 182 ? -14.107 4.022 22.973 1.00 96.00 182 HIS A C 1
ATOM 1421 O O . HIS A 1 182 ? -14.555 3.322 22.071 1.00 96.00 182 HIS A O 1
ATOM 1427 N N . LYS A 1 183 ? -14.709 5.149 23.371 1.00 96.06 183 LYS A N 1
ATOM 1428 C CA . LYS A 1 183 ? -15.731 5.820 22.559 1.00 96.06 183 LYS A CA 1
ATOM 1429 C C . LYS A 1 183 ? -15.024 6.540 21.414 1.00 96.06 183 LYS A C 1
ATOM 1431 O O . LYS A 1 183 ? -14.120 7.325 21.694 1.00 96.06 183 LYS A O 1
ATOM 1436 N N . ILE A 1 184 ? -15.471 6.308 20.187 1.00 98.12 184 ILE A N 1
ATOM 1437 C CA . ILE A 1 184 ? -14.958 6.940 18.970 1.00 98.12 184 ILE A CA 1
ATOM 1438 C C . ILE A 1 184 ? -16.107 7.709 18.317 1.00 98.12 184 ILE A C 1
ATOM 1440 O O . ILE A 1 184 ? -17.200 7.162 18.183 1.00 98.12 184 ILE A O 1
ATOM 1444 N N . ASP A 1 185 ? -15.872 8.968 17.950 1.00 98.12 185 ASP A N 1
ATOM 1445 C CA . ASP A 1 185 ? -16.887 9.802 17.298 1.00 98.12 185 ASP A CA 1
ATOM 1446 C C . ASP A 1 185 ? -16.797 9.700 15.764 1.00 98.12 185 ASP A C 1
ATOM 1448 O O . ASP A 1 185 ? -17.826 9.693 15.094 1.00 98.12 185 ASP A O 1
ATOM 1452 N N . TYR A 1 186 ? -15.589 9.563 15.203 1.00 98.50 186 TYR A N 1
ATOM 1453 C CA . TYR A 1 186 ? -15.362 9.208 13.796 1.00 98.50 186 TYR A CA 1
ATOM 1454 C C . TYR A 1 186 ? -13.946 8.660 13.568 1.00 98.50 186 TYR A C 1
ATOM 1456 O O . TYR A 1 186 ? -13.077 8.755 14.442 1.00 98.50 186 TYR A O 1
ATOM 1464 N N . VAL A 1 187 ? -13.723 8.090 12.382 1.00 98.62 187 VAL A N 1
ATOM 1465 C CA . VAL A 1 187 ? -12.442 7.509 11.967 1.00 98.62 187 VAL A CA 1
ATOM 1466 C C . VAL A 1 187 ? -11.873 8.244 10.757 1.00 98.62 187 VAL A C 1
ATOM 1468 O O . VAL A 1 187 ? -12.587 8.488 9.786 1.00 98.62 187 VAL A O 1
ATOM 1471 N N . LEU A 1 188 ? -10.581 8.554 10.802 1.00 98.69 188 LEU A N 1
ATOM 1472 C CA . LEU A 1 188 ? -9.767 8.892 9.638 1.00 98.69 188 LEU A CA 1
ATOM 1473 C C . LEU A 1 188 ? -9.011 7.634 9.212 1.00 98.69 188 LEU A C 1
ATOM 1475 O O . LEU A 1 188 ? -8.334 7.024 10.038 1.00 98.69 188 LEU A O 1
ATOM 1479 N N . TRP A 1 189 ? -9.139 7.229 7.952 1.00 98.38 189 TRP A N 1
ATOM 1480 C CA . TRP A 1 189 ? -8.491 6.024 7.436 1.00 98.38 189 TRP A CA 1
ATOM 1481 C C . TRP A 1 189 ? -7.627 6.365 6.227 1.00 98.38 189 TRP A C 1
ATOM 1483 O O . TRP A 1 189 ? -8.142 6.601 5.144 1.00 98.38 189 TRP A O 1
ATOM 1493 N N . THR A 1 190 ? -6.314 6.433 6.406 1.00 98.12 190 THR A N 1
ATOM 1494 C CA . THR A 1 190 ? -5.404 7.066 5.440 1.00 98.12 190 THR A CA 1
ATOM 1495 C C . THR A 1 190 ? -4.783 6.119 4.409 1.00 98.12 190 THR A C 1
ATOM 1497 O O . THR A 1 190 ? -3.753 6.452 3.839 1.00 98.12 190 THR A O 1
ATOM 1500 N N . GLY A 1 191 ? -5.439 4.994 4.109 1.00 97.25 191 GLY A N 1
ATOM 1501 C CA . GLY A 1 191 ? -5.056 4.105 3.004 1.00 97.25 191 GLY A CA 1
ATOM 1502 C C . GLY A 1 191 ? -3.983 3.074 3.359 1.00 97.25 191 GLY A C 1
ATOM 1503 O O . GLY A 1 191 ? -3.858 2.695 4.528 1.00 97.25 191 GLY A O 1
ATOM 1504 N N . ASP A 1 192 ? -3.285 2.591 2.328 1.00 97.44 192 ASP A N 1
ATOM 1505 C CA . ASP A 1 192 ? -2.283 1.519 2.369 1.00 97.44 192 ASP A CA 1
ATOM 1506 C C . ASP A 1 192 ? -2.826 0.219 2.981 1.00 97.44 192 ASP A C 1
ATOM 1508 O O . ASP A 1 192 ? -2.521 -0.241 4.088 1.00 97.44 192 ASP A O 1
ATOM 1512 N N . ILE A 1 193 ? -3.762 -0.348 2.223 1.00 97.50 193 ILE A N 1
ATOM 1513 C CA . ILE A 1 193 ? -4.583 -1.490 2.602 1.00 97.50 193 ILE A CA 1
ATOM 1514 C C . ILE A 1 193 ? -3.995 -2.802 2.081 1.00 97.50 193 ILE A C 1
ATOM 1516 O O . ILE A 1 193 ? -3.920 -3.746 2.874 1.00 97.50 193 ILE A O 1
ATOM 1520 N N . PRO A 1 194 ? -3.614 -2.925 0.794 1.00 97.06 194 PRO A N 1
ATOM 1521 C CA . PRO A 1 194 ? -3.048 -4.166 0.283 1.00 97.06 194 PRO A CA 1
ATOM 1522 C C . PRO A 1 194 ? -1.647 -4.446 0.835 1.00 97.06 194 PRO A C 1
ATOM 1524 O O . PRO A 1 194 ? -0.952 -3.508 1.223 1.00 97.06 194 PRO A O 1
ATOM 1527 N N . PRO A 1 195 ? -1.212 -5.714 0.856 1.00 96.00 195 PRO A N 1
ATOM 1528 C CA . PRO A 1 195 ? 0.126 -6.070 1.305 1.00 96.00 195 PRO A CA 1
ATOM 1529 C C . PRO A 1 195 ? 1.210 -5.691 0.275 1.00 96.00 195 PRO A C 1
ATOM 1531 O O . PRO A 1 195 ? 0.940 -5.169 -0.810 1.00 96.00 195 PRO A O 1
ATOM 1534 N N . HIS A 1 196 ? 2.463 -5.948 0.630 1.00 95.75 196 HIS A N 1
ATOM 1535 C CA . HIS A 1 196 ? 3.673 -5.633 -0.122 1.00 95.75 196 HIS A CA 1
ATOM 1536 C C . HIS A 1 196 ? 4.056 -6.713 -1.155 1.00 95.75 196 HIS A C 1
ATOM 1538 O O . HIS A 1 196 ? 5.199 -6.758 -1.611 1.00 95.75 196 HIS A O 1
ATOM 1544 N N . ASP A 1 197 ? 3.117 -7.549 -1.610 1.00 93.25 197 ASP A N 1
ATOM 1545 C CA . ASP A 1 197 ? 3.316 -8.551 -2.672 1.00 93.25 197 ASP A CA 1
ATOM 1546 C C . ASP A 1 197 ? 3.235 -7.956 -4.081 1.00 93.25 197 ASP A C 1
ATO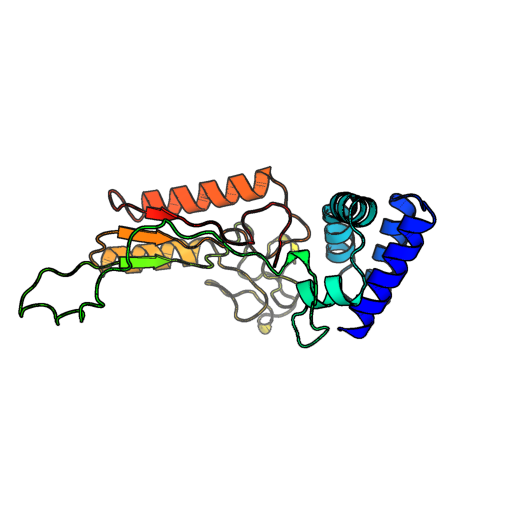M 1548 O O . ASP A 1 197 ? 2.637 -8.515 -5.001 1.00 93.25 197 ASP A O 1
ATOM 1552 N N . VAL A 1 198 ? 3.886 -6.811 -4.260 1.00 91.81 198 VAL A N 1
ATOM 1553 C CA . VAL A 1 198 ? 3.781 -5.910 -5.418 1.00 91.81 198 VAL A CA 1
ATOM 1554 C C . VAL A 1 198 ? 4.189 -6.527 -6.762 1.00 91.81 198 VAL A C 1
ATOM 1556 O O . VAL A 1 198 ? 4.005 -5.911 -7.807 1.00 91.81 198 VAL A O 1
ATOM 1559 N N . TRP A 1 199 ? 4.753 -7.735 -6.753 1.00 91.81 199 TRP A N 1
ATOM 1560 C CA . TRP A 1 199 ? 5.094 -8.513 -7.944 1.00 91.81 199 TRP A CA 1
ATOM 1561 C C . TRP A 1 199 ? 3.961 -9.431 -8.420 1.00 91.81 199 TRP A C 1
ATOM 1563 O O . TRP A 1 199 ? 4.055 -9.995 -9.509 1.00 91.81 199 TRP A O 1
ATOM 1573 N N . ASN A 1 200 ? 2.909 -9.612 -7.620 1.00 90.94 200 ASN A N 1
ATOM 1574 C CA . ASN A 1 200 ? 1.809 -10.535 -7.891 1.00 90.94 200 ASN A CA 1
ATOM 1575 C C . ASN A 1 200 ? 0.437 -9.917 -7.572 1.00 90.94 200 ASN A C 1
ATOM 1577 O O . ASN A 1 200 ? -0.422 -10.530 -6.939 1.00 90.94 200 ASN A O 1
ATOM 1581 N N . THR A 1 201 ? 0.219 -8.690 -8.033 1.00 89.12 201 THR A N 1
ATOM 1582 C CA . THR A 1 201 ? -1.018 -7.937 -7.813 1.00 89.12 201 THR A CA 1
ATOM 1583 C C . THR A 1 201 ? -1.876 -7.872 -9.075 1.00 89.12 201 THR A C 1
ATOM 1585 O O . THR A 1 201 ? -1.399 -7.765 -10.206 1.00 89.12 201 THR A O 1
ATOM 1588 N N . THR A 1 202 ? -3.198 -7.888 -8.892 1.00 93.00 202 THR A N 1
ATOM 1589 C CA . THR A 1 202 ? -4.169 -7.625 -9.965 1.00 93.00 202 THR A CA 1
ATOM 1590 C C . THR A 1 202 ? -5.195 -6.600 -9.499 1.00 93.00 202 THR A C 1
ATOM 1592 O O . THR A 1 202 ? -5.439 -6.452 -8.304 1.00 93.00 202 THR A O 1
ATOM 1595 N N . LYS A 1 203 ? -5.865 -5.913 -10.435 1.00 93.94 203 LYS A N 1
ATOM 1596 C CA . LYS A 1 203 ? -6.954 -4.974 -10.095 1.00 93.94 203 LYS A CA 1
ATOM 1597 C C . LYS A 1 203 ? -8.078 -5.650 -9.305 1.00 93.94 203 LYS A C 1
ATOM 1599 O O . LYS A 1 203 ? -8.633 -5.045 -8.393 1.00 93.94 203 LYS A O 1
ATOM 1604 N N . ALA A 1 204 ? -8.401 -6.894 -9.660 1.00 95.56 204 ALA A N 1
ATOM 1605 C CA . ALA A 1 204 ? -9.416 -7.677 -8.967 1.00 95.56 204 ALA A CA 1
ATOM 1606 C C . ALA A 1 204 ? -8.993 -7.982 -7.525 1.00 95.56 204 ALA A C 1
ATOM 1608 O O . ALA A 1 204 ? -9.812 -7.857 -6.618 1.00 95.56 204 ALA A O 1
ATOM 1609 N N . GLU A 1 205 ? -7.718 -8.314 -7.309 1.00 93.69 205 GLU A N 1
ATOM 1610 C CA . GLU A 1 205 ? -7.191 -8.583 -5.973 1.00 93.69 205 GLU A CA 1
ATOM 1611 C C . GLU A 1 205 ? -7.167 -7.326 -5.098 1.00 93.69 205 GLU A C 1
ATOM 1613 O O . GLU A 1 205 ? -7.679 -7.371 -3.981 1.00 93.69 205 GLU A O 1
ATOM 1618 N N . GLN A 1 206 ? -6.715 -6.179 -5.622 1.00 95.38 206 GLN A N 1
ATOM 1619 C CA . GLN A 1 206 ? -6.757 -4.918 -4.867 1.00 95.38 206 GLN A CA 1
ATOM 1620 C C . GLN A 1 206 ? -8.185 -4.543 -4.466 1.00 95.38 206 GLN A C 1
ATOM 1622 O O . GLN A 1 206 ? -8.453 -4.230 -3.305 1.00 95.38 206 GLN A O 1
ATOM 1627 N N . ALA A 1 207 ? -9.137 -4.645 -5.400 1.00 96.38 207 ALA A N 1
ATOM 1628 C CA . ALA A 1 207 ? -10.545 -4.394 -5.106 1.00 96.38 207 ALA A CA 1
ATOM 1629 C C . ALA A 1 207 ? -11.099 -5.383 -4.064 1.00 96.38 207 ALA A C 1
ATOM 1631 O O . ALA A 1 207 ? -11.880 -4.999 -3.190 1.00 96.38 207 ALA A O 1
ATOM 1632 N N . ARG A 1 208 ? -10.675 -6.653 -4.118 1.00 96.50 208 ARG A N 1
ATOM 1633 C CA . ARG A 1 208 ? -11.066 -7.684 -3.151 1.00 96.50 208 ARG A CA 1
ATOM 1634 C C . ARG A 1 208 ? -10.548 -7.362 -1.751 1.00 96.50 208 ARG A C 1
ATOM 1636 O O . ARG A 1 208 ? -11.331 -7.441 -0.803 1.00 96.50 208 ARG A O 1
ATOM 1643 N N . VAL A 1 209 ? -9.275 -6.991 -1.614 1.00 96.50 209 VAL A N 1
ATOM 1644 C CA . VAL A 1 209 ? -8.664 -6.639 -0.322 1.00 96.50 209 VAL A CA 1
ATOM 1645 C C . VAL A 1 209 ? -9.287 -5.357 0.240 1.00 96.50 209 VAL A C 1
ATOM 1647 O O . VAL A 1 209 ? -9.710 -5.349 1.398 1.00 96.50 209 VAL A O 1
ATOM 1650 N N . LEU A 1 210 ? -9.487 -4.329 -0.591 1.00 97.06 210 LEU A N 1
ATOM 1651 C CA . LEU A 1 210 ? -10.211 -3.108 -0.219 1.00 97.06 210 LEU A CA 1
ATOM 1652 C C . LEU A 1 210 ? -11.617 -3.418 0.316 1.00 97.06 210 LEU A C 1
ATOM 1654 O O . LEU A 1 210 ? -12.010 -2.926 1.377 1.00 97.06 210 LEU A O 1
ATOM 1658 N N . HIS A 1 211 ? -12.385 -4.255 -0.386 1.00 97.31 211 HIS A N 1
ATOM 1659 C CA . HIS A 1 211 ? -13.712 -4.668 0.067 1.00 97.31 211 HIS A CA 1
ATOM 1660 C C . HIS A 1 211 ? -13.672 -5.492 1.355 1.00 97.31 211 HIS A C 1
ATOM 1662 O O . HIS A 1 211 ? -14.551 -5.323 2.203 1.00 97.31 211 HIS A O 1
ATOM 1668 N N . LEU A 1 212 ? -12.680 -6.368 1.523 1.00 97.50 212 LEU A N 1
ATOM 1669 C CA . LEU A 1 212 ? -12.507 -7.159 2.739 1.00 97.50 212 LEU A CA 1
ATOM 1670 C C . LEU A 1 212 ? -12.259 -6.252 3.949 1.00 97.50 212 LEU A C 1
ATOM 1672 O O . LEU A 1 212 ? -12.997 -6.344 4.930 1.00 97.50 212 LEU A O 1
ATOM 1676 N N . VAL A 1 213 ? -11.289 -5.340 3.861 1.00 97.75 213 VAL A N 1
ATOM 1677 C CA . VAL A 1 213 ? -10.966 -4.424 4.965 1.00 97.75 213 VAL A CA 1
ATOM 1678 C C . VAL A 1 213 ? -12.117 -3.466 5.239 1.00 97.75 213 VAL A C 1
ATOM 1680 O O . VAL A 1 213 ? -12.495 -3.293 6.395 1.00 97.75 213 VAL A O 1
ATOM 1683 N N . SER A 1 214 ? -12.775 -2.945 4.201 1.00 97.38 214 SER A N 1
ATOM 1684 C CA . SER A 1 214 ? -13.962 -2.095 4.374 1.00 97.38 214 SER A CA 1
ATOM 1685 C C . SER A 1 214 ? -15.083 -2.818 5.130 1.00 97.38 214 SER A C 1
ATOM 1687 O O . SER A 1 214 ? -15.709 -2.240 6.018 1.00 97.38 214 SER A O 1
ATOM 1689 N N . LYS A 1 215 ? -15.322 -4.103 4.831 1.00 97.88 215 LYS A N 1
ATOM 1690 C CA . LYS A 1 215 ? -16.305 -4.929 5.553 1.00 97.88 215 LYS A CA 1
ATOM 1691 C C . LYS A 1 215 ? -15.898 -5.188 7.001 1.00 97.88 215 LYS A C 1
ATOM 1693 O O . LYS A 1 215 ? -16.759 -5.163 7.877 1.00 97.88 215 LYS A O 1
ATOM 1698 N N . ILE A 1 216 ? -14.613 -5.429 7.262 1.00 98.00 216 ILE A N 1
ATOM 1699 C CA . ILE A 1 216 ? -14.084 -5.603 8.622 1.00 98.00 216 ILE A CA 1
ATOM 1700 C C . ILE A 1 216 ? -14.284 -4.315 9.429 1.00 98.00 216 ILE A C 1
ATOM 1702 O O . ILE A 1 216 ? -14.821 -4.370 10.536 1.00 98.00 216 ILE A O 1
ATOM 1706 N N . LEU A 1 217 ? -13.938 -3.155 8.865 1.00 97.81 217 LEU A N 1
ATOM 1707 C CA . LEU A 1 217 ? -14.162 -1.861 9.509 1.00 97.81 217 LEU A CA 1
ATOM 1708 C C . LEU A 1 217 ? -15.650 -1.629 9.785 1.00 97.81 217 LEU A C 1
ATOM 1710 O O . LEU A 1 217 ? -16.008 -1.360 10.927 1.00 97.81 217 LEU A O 1
ATOM 1714 N N . ALA A 1 218 ? -16.527 -1.833 8.799 1.00 97.31 218 ALA A N 1
ATOM 1715 C CA . ALA A 1 218 ? -17.972 -1.673 8.974 1.00 97.31 218 ALA A CA 1
ATOM 1716 C C . ALA A 1 218 ? -18.558 -2.607 10.051 1.00 97.31 218 ALA A C 1
ATOM 1718 O O . ALA A 1 218 ? -19.443 -2.210 10.807 1.00 97.31 218 ALA A O 1
ATOM 1719 N N . LYS A 1 219 ? -18.047 -3.842 10.150 1.00 97.88 219 LYS A N 1
ATOM 1720 C CA . LYS A 1 219 ? -18.433 -4.819 11.179 1.00 97.88 219 LYS A CA 1
ATOM 1721 C C . LYS A 1 219 ? -18.011 -4.376 12.581 1.00 97.88 219 LYS A C 1
ATOM 1723 O O . LYS A 1 219 ? -18.777 -4.554 13.524 1.00 97.88 219 LYS A O 1
ATOM 1728 N N . HIS A 1 220 ? -16.793 -3.858 12.736 1.00 97.75 220 HIS A N 1
ATOM 1729 C CA . HIS A 1 220 ? -16.242 -3.510 14.048 1.00 97.75 220 HIS A CA 1
ATOM 1730 C C . HIS A 1 220 ? -16.584 -2.090 14.509 1.00 97.75 220 HIS A C 1
ATOM 1732 O O . HIS A 1 220 ? -16.576 -1.834 15.708 1.00 97.75 220 HIS A O 1
ATOM 1738 N N . LEU A 1 221 ? -16.927 -1.189 13.592 1.00 97.25 221 LEU A N 1
ATOM 1739 C CA . LEU A 1 221 ? -17.249 0.213 13.864 1.00 97.25 221 LEU A CA 1
ATOM 1740 C C . LEU A 1 221 ? -18.704 0.541 13.464 1.00 97.25 221 LEU A C 1
ATOM 1742 O O . LEU A 1 221 ? -18.934 1.462 12.676 1.00 97.25 221 LEU A O 1
ATOM 1746 N N . PRO A 1 222 ? -19.715 -0.205 13.957 1.00 96.50 222 PRO A N 1
ATOM 1747 C CA . PRO A 1 222 ? -21.093 -0.024 13.517 1.00 96.50 222 PRO A CA 1
ATOM 1748 C C . PRO A 1 222 ? -21.603 1.378 13.871 1.00 96.50 222 PRO A C 1
ATOM 1750 O O . PRO A 1 222 ? -21.551 1.801 15.024 1.00 96.50 222 PRO A O 1
ATOM 1753 N N . GLY A 1 223 ? -22.111 2.096 12.868 1.00 96.00 223 GLY A N 1
ATOM 1754 C CA . GLY A 1 223 ? -22.676 3.439 13.035 1.00 96.00 223 GLY A CA 1
ATOM 1755 C C . GLY A 1 223 ? -21.655 4.565 13.243 1.00 96.00 223 GLY A C 1
ATOM 1756 O O . GLY A 1 223 ? -22.067 5.714 13.376 1.00 96.00 223 GLY A O 1
ATOM 1757 N N . ILE A 1 224 ? -20.349 4.272 13.246 1.00 98.06 224 ILE A N 1
ATOM 1758 C CA . ILE A 1 224 ? -19.288 5.284 13.348 1.00 98.06 224 ILE A CA 1
ATOM 1759 C C . ILE A 1 224 ? -18.865 5.692 11.925 1.00 98.06 224 ILE A C 1
ATOM 1761 O O . ILE A 1 224 ? -18.477 4.820 11.144 1.00 98.06 224 ILE A O 1
ATOM 1765 N N . PRO A 1 225 ? -18.907 6.986 11.557 1.00 98.19 225 PRO A N 1
ATOM 1766 C CA . PRO A 1 225 ? -18.443 7.444 10.250 1.00 98.19 225 PRO A CA 1
ATOM 1767 C C . PRO A 1 225 ? -16.949 7.174 10.039 1.00 98.19 225 PRO A C 1
ATOM 1769 O O . PRO A 1 225 ? -16.129 7.462 10.914 1.00 98.19 225 PRO A O 1
ATOM 1772 N N . VAL A 1 226 ? -16.598 6.668 8.856 1.00 98.31 226 VAL A N 1
ATOM 1773 C CA . VAL A 1 226 ? -15.213 6.434 8.425 1.00 98.31 226 VAL A CA 1
ATOM 1774 C C . VAL A 1 226 ? -14.932 7.296 7.199 1.00 98.31 226 VAL A C 1
ATOM 1776 O O . VAL A 1 226 ? -15.646 7.197 6.202 1.00 98.31 226 VAL A O 1
ATOM 1779 N N . TYR A 1 227 ? -13.891 8.123 7.270 1.00 98.31 227 TYR A N 1
ATOM 1780 C CA . TYR A 1 227 ? -13.456 9.003 6.188 1.00 98.31 227 TYR A CA 1
ATOM 1781 C C . TYR A 1 227 ? -12.129 8.496 5.613 1.00 98.31 227 TYR A C 1
ATOM 1783 O O . TYR A 1 227 ? -11.088 8.666 6.258 1.00 98.31 227 TYR A O 1
ATOM 1791 N N . PRO A 1 228 ? -12.154 7.835 4.442 1.00 97.88 228 PRO A N 1
ATOM 1792 C CA . PRO A 1 228 ? -10.958 7.272 3.846 1.00 97.88 228 PRO A CA 1
ATOM 1793 C C . PRO A 1 228 ? -10.168 8.296 3.020 1.00 97.88 228 PRO A C 1
ATOM 1795 O O . PRO A 1 228 ? -10.735 9.219 2.433 1.00 97.88 228 PRO A O 1
ATOM 1798 N N . ALA A 1 229 ? -8.868 8.056 2.904 1.00 97.31 229 ALA A N 1
ATOM 1799 C CA . ALA A 1 229 ? -7.996 8.564 1.857 1.00 97.31 229 ALA A CA 1
ATOM 1800 C C . ALA A 1 229 ? -7.317 7.378 1.154 1.00 97.31 229 ALA A C 1
ATOM 1802 O O . ALA A 1 229 ? -7.238 6.283 1.710 1.00 97.31 229 ALA A O 1
ATOM 1803 N N . LEU A 1 230 ? -6.870 7.592 -0.083 1.00 95.69 230 LEU A N 1
ATOM 1804 C CA . LEU A 1 230 ? -6.105 6.598 -0.834 1.00 95.69 230 LEU A CA 1
ATOM 1805 C C . LEU A 1 230 ? -4.620 6.772 -0.512 1.00 95.69 230 LEU A C 1
ATOM 1807 O O . LEU A 1 230 ? -4.108 7.890 -0.595 1.00 95.69 230 LEU A O 1
ATOM 1811 N N . GLY A 1 231 ? -3.966 5.676 -0.164 1.00 95.56 231 GLY A N 1
ATOM 1812 C CA . GLY A 1 231 ? -2.520 5.539 -0.137 1.00 95.56 231 GLY A CA 1
ATOM 1813 C C . GLY A 1 231 ? -1.984 5.105 -1.504 1.00 95.56 231 GLY A C 1
ATOM 1814 O O . GLY A 1 231 ? -2.685 5.113 -2.527 1.00 95.56 231 GLY A O 1
ATOM 1815 N N . ASN A 1 232 ? -0.699 4.778 -1.542 1.00 93.19 232 ASN A N 1
ATOM 1816 C CA . ASN A 1 232 ? 0.015 4.451 -2.772 1.00 93.19 232 ASN A CA 1
ATOM 1817 C C . ASN A 1 232 ? -0.030 2.948 -3.109 1.00 93.19 232 ASN A C 1
ATOM 1819 O O . ASN A 1 232 ? 0.211 2.568 -4.259 1.00 93.19 232 ASN A O 1
ATOM 1823 N N . HIS A 1 233 ? -0.411 2.090 -2.156 1.00 94.56 233 HIS A N 1
ATOM 1824 C CA . HIS A 1 233 ? -0.592 0.653 -2.388 1.00 94.56 233 HIS A CA 1
ATOM 1825 C C . HIS A 1 233 ? -1.971 0.268 -2.951 1.00 94.56 233 HIS A C 1
ATOM 1827 O O . HIS A 1 233 ? -2.144 -0.862 -3.403 1.00 94.56 233 HIS A O 1
ATOM 1833 N N . GLU A 1 234 ? -2.959 1.171 -2.987 1.00 94.50 234 GLU A N 1
ATOM 1834 C CA . GLU A 1 234 ? -4.320 0.850 -3.463 1.00 94.50 234 GLU A CA 1
ATOM 1835 C C . GLU A 1 234 ? -4.390 0.474 -4.953 1.00 94.50 234 GLU A C 1
ATOM 1837 O O . GLU A 1 234 ? -5.292 -0.250 -5.387 1.00 94.50 234 GLU A O 1
ATOM 1842 N N . SER A 1 235 ? -3.455 0.975 -5.761 1.00 89.25 235 SER A N 1
ATOM 1843 C CA . SER A 1 235 ? -3.365 0.641 -7.182 1.00 89.25 235 SER A CA 1
ATOM 1844 C C . SER A 1 235 ? -2.802 -0.768 -7.379 1.00 89.25 235 SER A C 1
ATOM 1846 O O . SER A 1 235 ? -1.941 -1.230 -6.638 1.00 89.25 235 SER A O 1
ATOM 1848 N N . ALA A 1 236 ? -3.233 -1.462 -8.439 1.00 82.50 236 ALA A N 1
ATOM 1849 C CA . ALA A 1 236 ? -2.649 -2.757 -8.812 1.00 82.50 236 ALA A CA 1
ATOM 1850 C C . ALA A 1 236 ? -1.167 -2.646 -9.185 1.00 82.50 236 ALA A C 1
ATOM 1852 O O . ALA A 1 236 ? -0.443 -3.629 -9.115 1.00 82.50 236 ALA A O 1
ATOM 1853 N N . ARG A 1 237 ? -0.725 -1.456 -9.588 1.00 82.81 237 ARG A N 1
ATOM 1854 C CA . ARG A 1 237 ? 0.682 -1.142 -9.811 1.00 82.81 237 ARG A CA 1
ATOM 1855 C C . ARG A 1 237 ? 1.050 -0.057 -8.831 1.00 82.81 237 ARG A C 1
ATOM 1857 O O . ARG A 1 237 ? 0.523 1.052 -8.937 1.00 82.81 237 ARG A O 1
ATOM 1864 N N . ILE A 1 238 ? 1.888 -0.428 -7.878 1.00 78.50 238 ILE A N 1
ATOM 1865 C CA . ILE A 1 238 ? 2.343 0.462 -6.824 1.00 78.50 238 ILE A CA 1
ATOM 1866 C C . ILE A 1 238 ? 3.132 1.636 -7.414 1.00 78.50 238 ILE A C 1
ATOM 1868 O O . ILE A 1 238 ? 3.931 1.477 -8.340 1.00 78.50 238 ILE A O 1
ATOM 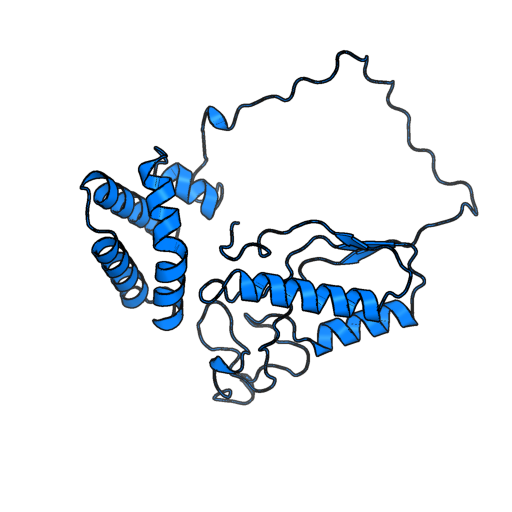1872 N N . ASN A 1 239 ? 2.914 2.813 -6.848 1.00 70.94 239 ASN A N 1
ATOM 1873 C CA . ASN A 1 239 ? 3.785 3.975 -6.952 1.00 70.94 239 ASN A CA 1
ATOM 1874 C C . ASN A 1 239 ? 4.370 4.297 -5.565 1.00 70.94 239 ASN A C 1
ATOM 1876 O O . ASN A 1 239 ? 3.837 3.846 -4.556 1.00 70.94 239 ASN A O 1
ATOM 1880 N N . ARG A 1 240 ? 5.486 5.027 -5.516 1.00 46.66 240 ARG A N 1
ATOM 1881 C CA . ARG A 1 240 ? 6.108 5.521 -4.279 1.00 46.66 240 ARG A CA 1
ATOM 1882 C C . ARG A 1 240 ? 6.076 7.042 -4.266 1.00 46.66 240 ARG A C 1
ATOM 1884 O O . ARG A 1 240 ? 6.130 7.616 -5.379 1.00 46.66 240 ARG A O 1
#

Radius of gyration: 23.01 Å; chains: 1; bounding box: 47×64×62 Å